Protein AF-A0A813HAM7-F1 (afdb_monomer_lite)

Secondary structure (DSSP, 8-state):
-HHHHHTPPTT--------S---SSPSP---SEEEEEEEGGGHHHHHHHHHHHHH-TT---EEEEEEEESSGGG-TTHHHHHHHHHHTTTSEEEEEEETTGGG-TT--SEESS--HHHHHHHSPPP-TTEEEEEES-HHHHHHHS--TTSS--TT-EE-------STTTHHHHHHHTSS-HHHHHHHHHHHHHHHHHHHHHHHHHHHHHHHHHHHTT--HHHHS--

Organism: Polarella glacialis (NCBI:txid89957)

pLDDT: mean 71.97, std 23.77, range [25.3, 97.69]

InterPro domains:
  IPR001433 Oxidoreductase FAD/NAD(P)-binding [PF00175] (36-145)
  IPR001709 Flavoprotein pyridine nucleotide cytochrome reductase [PR00371] (35-54)
  IPR001709 Flavoprotein pyridine nucleotide cytochrome reductase [PR00371] (61-70)
  IPR001709 Flavoprotein pyridine nucleotide cytochrome reductase [PR00371] (73-84)
  IPR001834 NADH:cytochrome b5 reductase-like [PTHR19370] (1-226)
  IPR039261 Ferredoxin-NADP reductase (FNR), nucleotide-binding domain [G3DSA:3.40.50.80] (22-155)
  IPR039261 Ferredoxin-NADP reductase (FNR), nucleotide-binding domain [SSF52343] (26-145)

Radius of gyration: 22.85 Å; chains: 1; bounding box: 48×66×43 Å

Structure (mmCIF, N/CA/C/O backbone):
data_AF-A0A813HAM7-F1
#
_entry.id   AF-A0A813HAM7-F1
#
loop_
_atom_site.group_PDB
_atom_site.id
_atom_site.type_symbol
_atom_site.label_atom_id
_atom_site.label_alt_id
_atom_site.label_comp_id
_atom_site.label_asym_id
_atom_site.label_entity_id
_atom_site.label_seq_id
_atom_site.pdbx_PDB_ins_code
_atom_site.Cartn_x
_atom_site.Cartn_y
_atom_site.Cartn_z
_atom_site.occupancy
_atom_site.B_iso_or_equiv
_atom_site.auth_seq_id
_atom_site.auth_comp_id
_atom_site.auth_asym_id
_atom_site.auth_atom_id
_atom_site.pdbx_PDB_model_num
ATOM 1 N N . MET A 1 1 ? 18.572 -12.548 -8.968 1.00 74.25 1 MET A N 1
ATOM 2 C CA . MET A 1 1 ? 17.188 -13.027 -8.757 1.00 74.25 1 MET A CA 1
ATOM 3 C C . MET A 1 1 ? 16.206 -12.369 -9.723 1.00 74.25 1 MET A C 1
ATOM 5 O O . MET A 1 1 ? 15.638 -13.086 -10.527 1.00 74.25 1 MET A O 1
ATOM 9 N N . SER A 1 2 ? 16.037 -11.039 -9.723 1.00 72.81 2 SER A N 1
ATOM 10 C CA . SER A 1 2 ? 15.098 -10.349 -10.634 1.00 72.81 2 SER A CA 1
ATOM 11 C C . SER A 1 2 ? 15.348 -10.636 -12.122 1.00 72.81 2 SER A C 1
ATOM 13 O O . SER A 1 2 ? 14.417 -10.999 -12.831 1.00 72.81 2 SER A O 1
ATOM 15 N N . GLU A 1 3 ? 16.602 -10.557 -12.576 1.00 84.44 3 GLU A N 1
ATOM 16 C CA . GLU A 1 3 ? 16.959 -10.866 -13.974 1.00 84.44 3 GLU A CA 1
ATOM 17 C C . GLU A 1 3 ? 16.750 -12.342 -14.327 1.00 84.44 3 GLU A C 1
ATOM 19 O O . GLU A 1 3 ? 16.401 -12.662 -15.456 1.00 84.44 3 GLU A O 1
ATOM 24 N N . HIS A 1 4 ? 16.912 -13.237 -13.348 1.00 84.88 4 HIS A N 1
ATOM 25 C CA . HIS A 1 4 ? 16.647 -14.660 -13.541 1.00 84.88 4 HIS A CA 1
ATOM 26 C C . HIS A 1 4 ? 15.152 -14.900 -13.773 1.00 84.88 4 HIS A C 1
ATOM 28 O O . HIS A 1 4 ? 14.798 -15.487 -14.786 1.00 84.88 4 HIS A O 1
ATOM 34 N N . LEU A 1 5 ? 14.281 -14.358 -12.909 1.00 84.38 5 LEU A N 1
ATOM 35 C CA . LEU A 1 5 ? 12.824 -14.479 -13.058 1.00 84.38 5 LEU A CA 1
ATOM 36 C C . LEU A 1 5 ? 12.314 -13.860 -14.367 1.00 84.38 5 LEU A C 1
ATOM 38 O O . LEU A 1 5 ? 11.421 -14.407 -15.001 1.00 84.38 5 LEU A O 1
ATOM 42 N N . LYS A 1 6 ? 12.902 -12.737 -14.795 1.00 83.38 6 LYS A N 1
ATOM 43 C CA . LYS A 1 6 ? 12.552 -12.072 -16.058 1.00 83.38 6 LYS A CA 1
ATOM 44 C C . LYS A 1 6 ? 12.915 -12.901 -17.297 1.00 83.38 6 LYS A C 1
ATOM 46 O O . LYS A 1 6 ? 12.290 -12.727 -18.338 1.00 83.38 6 LYS A O 1
ATOM 51 N N . GLY A 1 7 ? 13.933 -13.754 -17.202 1.00 89.50 7 GLY A N 1
ATOM 52 C CA . GLY A 1 7 ? 14.409 -14.584 -18.310 1.00 89.50 7 GLY A CA 1
ATOM 53 C C . GLY A 1 7 ? 13.654 -15.902 -18.489 1.00 89.50 7 GLY A C 1
ATOM 54 O O . GLY A 1 7 ? 13.958 -16.636 -19.426 1.00 89.50 7 GLY A O 1
ATOM 55 N N . LEU A 1 8 ? 12.705 -16.223 -17.607 1.00 91.69 8 LEU A N 1
ATOM 56 C CA . LEU A 1 8 ? 11.950 -17.470 -17.671 1.00 91.69 8 LEU A CA 1
ATOM 57 C C . LEU A 1 8 ? 10.846 -17.405 -18.727 1.00 91.69 8 LEU A C 1
ATOM 59 O O . LEU A 1 8 ? 10.131 -16.411 -18.855 1.00 91.69 8 LEU A O 1
ATOM 63 N N . SER A 1 9 ? 10.687 -18.497 -19.466 1.00 92.38 9 SER A N 1
ATOM 64 C CA . SER A 1 9 ? 9.560 -18.694 -20.374 1.00 92.38 9 SER A CA 1
ATOM 65 C C . SER A 1 9 ? 8.299 -19.115 -19.617 1.00 92.38 9 SER A C 1
ATOM 67 O O . SER A 1 9 ? 8.363 -19.726 -18.551 1.00 92.38 9 SER A O 1
ATOM 69 N N . ILE A 1 10 ? 7.129 -18.826 -20.189 1.00 91.56 10 ILE A N 1
ATOM 70 C CA . ILE A 1 10 ? 5.853 -19.338 -19.672 1.00 91.56 10 ILE A CA 1
ATOM 71 C C . ILE A 1 10 ? 5.906 -20.873 -19.666 1.00 91.56 10 ILE A C 1
ATOM 73 O O . ILE A 1 10 ? 6.248 -21.479 -20.680 1.00 91.56 10 ILE A O 1
ATOM 77 N N . GLY A 1 11 ? 5.570 -21.482 -18.527 1.00 90.56 11 GLY A N 1
ATOM 78 C CA . GLY A 1 11 ? 5.655 -22.931 -18.313 1.00 90.56 11 GLY A CA 1
ATOM 79 C C . GLY A 1 11 ? 6.975 -23.409 -17.702 1.00 90.56 11 GLY A C 1
ATOM 80 O O . GLY A 1 11 ? 7.116 -24.600 -17.461 1.00 90.56 11 GLY A O 1
ATOM 81 N N . SER A 1 12 ? 7.932 -22.511 -17.442 1.00 88.75 12 SER A N 1
ATOM 82 C CA . SER A 1 12 ? 9.127 -22.835 -16.662 1.00 88.75 12 SER A CA 1
ATOM 83 C C . SER A 1 12 ? 8.803 -22.980 -15.177 1.00 88.75 12 SER A C 1
ATOM 85 O O . SER A 1 12 ? 8.056 -22.177 -14.614 1.00 88.75 12 SER A O 1
ATOM 87 N N . ASP A 1 13 ? 9.431 -23.963 -14.542 1.00 89.12 13 ASP A N 1
ATOM 88 C CA . ASP A 1 13 ? 9.313 -24.183 -13.106 1.00 89.12 13 ASP A CA 1
ATOM 89 C C . ASP A 1 13 ? 10.171 -23.187 -12.314 1.00 89.12 13 ASP A C 1
ATOM 91 O O . ASP A 1 13 ? 11.278 -22.817 -12.721 1.00 89.12 13 ASP A O 1
ATOM 95 N N . VAL A 1 14 ? 9.651 -22.748 -11.166 1.00 80.88 14 VAL A N 1
ATOM 96 C CA . VAL A 1 14 ? 10.350 -21.883 -10.209 1.00 80.88 14 VAL A CA 1
ATOM 97 C C . VAL A 1 14 ? 10.089 -22.402 -8.811 1.00 80.88 14 VAL A C 1
ATOM 99 O O . VAL A 1 14 ? 8.943 -22.458 -8.368 1.00 80.88 14 VAL A O 1
ATOM 102 N N . ASP A 1 15 ? 11.157 -22.732 -8.097 1.00 78.12 15 ASP A N 1
ATOM 103 C CA . ASP A 1 15 ? 11.044 -23.216 -6.730 1.00 78.12 15 ASP A CA 1
ATOM 104 C C . ASP A 1 15 ? 10.875 -22.064 -5.735 1.00 78.12 15 ASP A C 1
ATOM 106 O O . ASP A 1 15 ? 11.580 -21.051 -5.785 1.00 78.12 15 ASP A O 1
ATOM 110 N N . PHE A 1 16 ? 9.975 -22.258 -4.771 1.00 67.94 16 PHE A N 1
ATOM 111 C CA . PHE A 1 16 ? 9.745 -21.358 -3.643 1.00 67.94 16 PHE A CA 1
ATOM 112 C C . PHE A 1 16 ? 9.828 -22.149 -2.335 1.00 67.94 16 PHE A C 1
ATOM 114 O O . PHE A 1 16 ? 9.312 -23.258 -2.232 1.00 67.94 16 PHE A O 1
ATOM 121 N N . LYS A 1 17 ? 10.444 -21.582 -1.298 1.00 66.75 17 LYS A N 1
ATOM 122 C CA . LYS A 1 17 ? 10.330 -22.081 0.079 1.00 66.75 17 LYS A CA 1
ATOM 123 C C . LYS A 1 17 ? 9.508 -21.070 0.880 1.00 66.75 17 LYS A C 1
ATOM 125 O O . LYS A 1 17 ? 9.441 -19.895 0.533 1.00 66.75 17 LYS A O 1
ATOM 130 N N . HIS A 1 18 ? 8.905 -21.514 1.975 1.00 53.50 18 HIS A N 1
ATOM 131 C CA . HIS A 1 18 ? 8.317 -20.630 2.978 1.00 53.50 18 HIS A CA 1
ATOM 132 C C . HIS A 1 18 ? 9.295 -20.427 4.154 1.00 53.50 18 HIS A C 1
ATOM 134 O O . HIS A 1 18 ? 9.949 -21.377 4.593 1.00 53.50 18 HIS A O 1
ATOM 140 N N . ILE A 1 19 ? 9.445 -19.187 4.634 1.00 71.12 19 ILE A N 1
ATOM 141 C CA . ILE A 1 19 ? 10.174 -18.858 5.865 1.00 71.12 19 ILE A CA 1
ATOM 142 C C . ILE A 1 19 ? 9.123 -18.564 6.909 1.00 71.12 19 ILE A C 1
ATOM 144 O O . ILE A 1 19 ? 8.056 -18.052 6.574 1.00 71.12 19 ILE A O 1
ATOM 148 N N . ALA A 1 20 ? 9.474 -18.808 8.171 1.00 68.88 20 ALA A N 1
ATOM 149 C CA . ALA A 1 20 ? 8.739 -18.215 9.271 1.00 68.88 20 ALA A CA 1
ATOM 150 C C . ALA A 1 20 ? 8.530 -16.712 8.986 1.00 68.88 20 ALA A C 1
ATOM 152 O O . ALA A 1 20 ? 9.471 -16.053 8.519 1.00 68.88 20 ALA A O 1
ATOM 153 N N . PRO A 1 21 ? 7.320 -16.177 9.204 1.00 57.31 21 PRO A N 1
ATOM 154 C CA . PRO A 1 21 ? 7.012 -14.814 8.814 1.00 57.31 21 PRO A CA 1
ATOM 155 C C . PRO A 1 21 ? 7.990 -13.814 9.431 1.00 57.31 21 PRO A C 1
ATOM 157 O O . PRO A 1 21 ? 8.098 -13.702 10.646 1.00 57.31 21 PRO A O 1
ATOM 160 N N . ASN A 1 22 ? 8.675 -13.044 8.586 1.00 63.47 22 ASN A N 1
ATOM 161 C CA . ASN A 1 22 ? 9.521 -11.930 9.022 1.00 63.47 22 ASN A CA 1
ATOM 162 C C . ASN A 1 22 ? 8.737 -10.604 9.023 1.00 63.47 22 ASN A C 1
ATOM 164 O O . ASN A 1 22 ? 9.253 -9.547 8.664 1.00 63.47 22 ASN A O 1
ATOM 168 N N . VAL A 1 23 ? 7.443 -10.675 9.340 1.00 64.94 23 VAL A N 1
ATOM 169 C CA . VAL A 1 23 ? 6.551 -9.515 9.377 1.00 64.94 23 VAL A CA 1
ATOM 170 C C . VAL A 1 23 ? 6.308 -9.175 10.837 1.00 64.94 23 VAL A C 1
ATOM 172 O O . VAL A 1 23 ? 5.774 -9.995 11.576 1.00 64.94 23 VAL A O 1
ATOM 175 N N . LYS A 1 24 ? 6.702 -7.965 11.247 1.00 68.81 24 LYS A N 1
ATOM 176 C CA . LYS A 1 24 ? 6.611 -7.518 12.647 1.00 68.81 24 LYS A CA 1
ATOM 177 C C . LYS A 1 24 ? 5.183 -7.542 13.195 1.00 68.81 24 LYS A C 1
ATOM 179 O O . LYS A 1 24 ? 4.989 -7.832 14.366 1.00 68.81 24 LYS A O 1
ATOM 184 N N . ILE A 1 25 ? 4.203 -7.230 12.347 1.00 77.12 25 ILE A N 1
ATOM 185 C CA . ILE A 1 25 ? 2.784 -7.203 12.703 1.00 77.12 25 ILE A CA 1
ATOM 186 C C . ILE A 1 25 ? 2.020 -7.987 11.646 1.00 77.12 25 ILE A C 1
ATOM 188 O O . ILE A 1 25 ? 2.070 -7.652 10.461 1.00 77.12 25 ILE A O 1
ATOM 192 N N . GLN A 1 26 ? 1.320 -9.027 12.078 1.00 83.50 26 GLN A N 1
ATOM 193 C CA . GLN A 1 26 ? 0.444 -9.812 11.220 1.00 83.50 26 GLN A CA 1
ATOM 194 C C . GLN A 1 26 ? -1.012 -9.407 11.424 1.00 83.50 26 GLN A C 1
ATOM 196 O O . GLN A 1 26 ? -1.370 -8.825 12.444 1.00 83.50 26 GLN A O 1
ATOM 201 N N . TYR A 1 27 ? -1.846 -9.720 10.436 1.00 86.12 27 TYR A N 1
ATOM 202 C CA . TYR A 1 27 ? -3.290 -9.668 10.610 1.00 86.12 27 TYR A CA 1
ATOM 203 C C . TYR A 1 27 ? -3.717 -10.648 11.727 1.00 86.12 27 TYR A C 1
ATOM 205 O O . TYR A 1 27 ? -3.180 -11.758 11.759 1.00 86.12 27 TYR A O 1
ATOM 213 N N . PRO A 1 28 ? -4.675 -10.298 12.607 1.00 90.44 28 PRO A N 1
ATOM 214 C CA . PRO A 1 28 ? -5.432 -9.044 12.651 1.00 90.44 28 PRO A CA 1
ATOM 215 C C . PRO A 1 28 ? -4.617 -7.866 13.203 1.00 90.44 28 PRO A C 1
ATOM 217 O O . PRO A 1 28 ? -3.923 -7.986 14.207 1.00 90.44 28 PRO A O 1
ATOM 220 N N . PHE A 1 29 ? -4.740 -6.692 12.571 1.00 89.94 29 PHE A N 1
ATOM 221 C CA . PHE A 1 29 ? -3.950 -5.511 12.949 1.00 89.94 29 PHE A CA 1
ATOM 222 C C . PHE A 1 29 ? -4.432 -4.832 14.238 1.00 89.94 29 PHE A C 1
ATOM 224 O O . PHE A 1 29 ? -3.644 -4.156 14.893 1.00 89.94 29 PHE A O 1
ATOM 231 N N . GLY A 1 30 ? -5.716 -4.977 14.593 1.00 90.75 30 GLY A N 1
ATOM 232 C CA . GLY A 1 30 ? -6.286 -4.398 15.816 1.00 90.75 30 GLY A CA 1
ATOM 233 C C . GLY A 1 30 ? -6.285 -2.864 15.845 1.00 90.75 30 GLY A C 1
ATOM 234 O O . GLY A 1 30 ? -6.100 -2.271 16.905 1.00 90.75 30 GLY A O 1
ATOM 235 N N . LYS A 1 31 ? -6.431 -2.210 14.684 1.00 92.25 31 LYS A N 1
ATOM 236 C CA . LYS A 1 31 ? -6.356 -0.746 14.529 1.00 92.25 31 LYS A CA 1
ATOM 237 C C . LYS A 1 31 ? -7.555 -0.227 13.755 1.00 92.25 31 LYS A C 1
ATOM 239 O O . LYS A 1 31 ? -7.985 -0.854 12.790 1.00 92.25 31 LYS A O 1
ATOM 244 N N . LYS A 1 32 ? -8.094 0.928 14.154 1.00 94.69 32 LYS A N 1
ATOM 245 C CA . LYS A 1 32 ? -9.261 1.521 13.477 1.00 94.69 32 LYS A CA 1
ATOM 246 C C . LYS A 1 32 ? -8.887 2.140 12.142 1.00 94.69 32 LYS A C 1
ATOM 248 O O . LYS A 1 32 ? -9.702 2.121 11.222 1.00 94.69 32 LYS A O 1
ATOM 253 N N . THR A 1 33 ? -7.683 2.696 12.037 1.00 96.06 33 THR A N 1
ATOM 254 C CA . THR A 1 33 ? -7.214 3.349 10.818 1.00 96.06 33 THR A CA 1
ATOM 255 C C . THR A 1 33 ? -5.819 2.868 10.436 1.00 96.06 33 THR A C 1
ATOM 257 O O . THR A 1 33 ? -4.958 2.633 11.284 1.00 96.06 33 THR A O 1
ATOM 260 N N . ILE A 1 34 ? -5.585 2.713 9.134 1.00 95.69 34 ILE A N 1
ATOM 261 C CA . ILE A 1 34 ? -4.285 2.348 8.576 1.00 95.69 34 ILE A CA 1
ATOM 262 C C . ILE A 1 34 ? -3.920 3.328 7.464 1.00 95.69 34 ILE A C 1
ATOM 264 O O . ILE A 1 34 ? -4.697 3.547 6.539 1.00 95.69 34 ILE A O 1
ATOM 268 N N . THR A 1 35 ? -2.715 3.893 7.519 1.00 95.38 35 THR A N 1
ATOM 269 C CA . THR A 1 35 ? -2.115 4.630 6.401 1.00 95.38 35 THR A CA 1
ATOM 270 C C . THR A 1 35 ? -1.028 3.780 5.756 1.00 95.38 35 THR A C 1
ATOM 272 O O . THR A 1 35 ? -0.030 3.453 6.392 1.00 95.38 35 THR A O 1
ATOM 275 N N . MET A 1 36 ? -1.199 3.431 4.484 1.00 95.81 36 MET A N 1
ATOM 276 C CA . MET A 1 36 ? -0.222 2.678 3.700 1.00 95.81 36 MET A CA 1
ATOM 277 C C . MET A 1 36 ? 0.571 3.634 2.808 1.00 95.81 36 MET A C 1
ATOM 279 O O . MET A 1 36 ? 0.007 4.227 1.892 1.00 95.81 36 MET A O 1
ATOM 283 N N . LEU A 1 37 ? 1.876 3.775 3.046 1.00 94.19 37 LEU A N 1
ATOM 284 C CA . LEU A 1 37 ? 2.793 4.505 2.167 1.00 94.19 37 LEU A CA 1
ATOM 285 C C . LEU A 1 37 ? 3.471 3.517 1.228 1.00 94.19 37 LEU A C 1
ATOM 287 O O . LEU A 1 37 ? 4.212 2.632 1.664 1.00 94.19 37 LEU A O 1
ATOM 291 N N . VAL A 1 38 ? 3.198 3.663 -0.064 1.00 95.06 38 VAL A N 1
ATOM 292 C CA . VAL A 1 38 ? 3.552 2.655 -1.060 1.00 95.06 38 VAL A CA 1
ATOM 293 C C . VAL A 1 38 ? 4.366 3.284 -2.178 1.00 95.06 38 VAL A C 1
ATOM 295 O O . VAL A 1 38 ? 3.999 4.328 -2.709 1.00 95.06 38 VAL A O 1
ATOM 298 N N . GLY A 1 39 ? 5.461 2.636 -2.572 1.00 93.25 39 GLY A N 1
ATOM 299 C CA . GLY A 1 39 ? 6.261 3.035 -3.729 1.00 93.25 39 GLY A CA 1
ATOM 300 C C . GLY A 1 39 ? 6.499 1.876 -4.692 1.00 93.25 39 GLY A C 1
ATOM 301 O O . GLY A 1 39 ? 7.099 0.870 -4.314 1.00 93.25 39 GLY A O 1
ATOM 302 N N . GLY A 1 40 ? 6.080 2.025 -5.953 1.00 88.31 40 GLY A N 1
ATOM 303 C CA . GLY A 1 40 ? 6.328 1.036 -7.011 1.00 88.31 40 GLY A CA 1
ATOM 304 C C . GLY A 1 40 ? 5.861 -0.383 -6.651 1.00 88.31 40 GLY A C 1
ATOM 305 O O . GLY A 1 40 ? 4.682 -0.606 -6.382 1.00 88.31 40 GLY A O 1
ATOM 306 N N . THR A 1 41 ? 6.783 -1.351 -6.636 1.00 86.25 41 THR A N 1
ATOM 307 C CA . THR A 1 41 ? 6.504 -2.769 -6.324 1.00 86.25 41 THR A CA 1
ATOM 308 C C . THR A 1 41 ? 6.216 -3.043 -4.842 1.00 86.25 41 THR A C 1
ATOM 310 O O . THR A 1 41 ? 5.774 -4.143 -4.499 1.00 86.25 41 THR A O 1
ATOM 313 N N . GLY A 1 42 ? 6.377 -2.042 -3.966 1.00 84.50 42 GLY A N 1
ATOM 314 C CA . GLY A 1 42 ? 5.995 -2.111 -2.550 1.00 84.50 42 GLY A CA 1
ATOM 315 C C . GLY A 1 42 ? 4.493 -2.314 -2.304 1.00 84.50 42 GLY A C 1
ATOM 316 O O . GLY A 1 42 ? 4.071 -2.481 -1.165 1.00 84.50 42 GLY A O 1
ATOM 317 N N . ILE A 1 43 ? 3.681 -2.342 -3.364 1.00 89.50 43 ILE A N 1
ATOM 318 C CA . ILE A 1 43 ? 2.250 -2.665 -3.329 1.00 89.50 43 ILE A CA 1
ATOM 319 C C . ILE A 1 43 ? 1.968 -4.118 -2.911 1.00 89.50 43 ILE A C 1
ATOM 321 O O . ILE A 1 43 ? 0.916 -4.413 -2.355 1.00 89.50 43 ILE A O 1
ATOM 325 N N . THR A 1 44 ? 2.922 -5.025 -3.121 1.00 85.69 44 THR A N 1
ATOM 326 C CA . THR A 1 44 ? 2.761 -6.474 -2.900 1.00 85.69 44 THR A CA 1
ATOM 327 C C . THR A 1 44 ? 2.337 -6.857 -1.468 1.00 85.69 44 THR A C 1
ATOM 329 O O . THR A 1 44 ? 1.357 -7.590 -1.321 1.00 85.69 44 THR A O 1
ATOM 332 N N . PRO A 1 45 ? 3.000 -6.391 -0.386 1.00 85.75 45 PRO A N 1
ATOM 333 C CA . PRO A 1 45 ? 2.507 -6.634 0.976 1.00 85.75 45 PRO A CA 1
ATOM 334 C C . PRO A 1 45 ? 1.176 -5.935 1.270 1.00 85.75 45 PRO A C 1
ATOM 336 O O . PRO A 1 45 ? 0.390 -6.421 2.077 1.00 85.75 45 PRO A O 1
ATOM 339 N N . MET A 1 46 ? 0.904 -4.810 0.609 1.00 90.62 46 MET A N 1
ATOM 340 C CA . MET A 1 46 ? -0.295 -4.013 0.865 1.00 90.62 46 MET A CA 1
ATOM 341 C C . MET A 1 46 ? -1.542 -4.656 0.272 1.00 90.62 46 MET A C 1
ATOM 343 O O . MET A 1 46 ? -2.587 -4.635 0.907 1.00 90.62 46 MET A O 1
ATOM 347 N N . ILE A 1 47 ? -1.430 -5.291 -0.899 1.00 89.69 47 ILE A N 1
ATOM 348 C CA . ILE A 1 47 ? -2.516 -6.086 -1.486 1.00 89.69 47 ILE A CA 1
ATOM 349 C C . ILE A 1 47 ? -2.897 -7.238 -0.554 1.00 89.69 47 ILE A C 1
ATOM 351 O O . ILE A 1 47 ? -4.080 -7.463 -0.328 1.00 89.69 47 ILE A O 1
ATOM 355 N N . GLN A 1 48 ? -1.913 -7.924 0.037 1.00 90.00 48 GLN A N 1
ATOM 356 C CA . GLN A 1 48 ? -2.171 -9.001 1.002 1.00 90.00 48 GLN A CA 1
ATOM 357 C C . GLN A 1 48 ? -2.883 -8.479 2.259 1.00 90.00 48 GLN A C 1
ATOM 359 O O . GLN A 1 48 ? -3.872 -9.066 2.693 1.00 90.00 48 GLN A O 1
ATOM 364 N N . ALA A 1 49 ? -2.428 -7.349 2.809 1.00 91.50 49 ALA A N 1
ATOM 365 C CA . ALA A 1 49 ? -3.075 -6.715 3.957 1.00 91.50 49 ALA A CA 1
ATOM 366 C C . ALA A 1 49 ? -4.508 -6.256 3.634 1.00 91.50 49 ALA A C 1
ATOM 368 O O . ALA A 1 49 ? -5.428 -6.534 4.398 1.00 91.50 49 ALA A O 1
ATOM 369 N N . LEU A 1 50 ? -4.713 -5.595 2.490 1.00 94.00 50 LEU A N 1
ATOM 370 C CA . LEU A 1 50 ? -6.030 -5.149 2.032 1.00 94.00 50 LEU A CA 1
ATOM 371 C C . LEU A 1 50 ? -6.983 -6.313 1.788 1.00 94.00 50 LEU A C 1
ATOM 373 O O . LEU A 1 50 ? -8.147 -6.211 2.154 1.00 94.00 50 LEU A O 1
ATOM 377 N N . HIS A 1 51 ? -6.502 -7.413 1.211 1.00 92.62 51 HIS A N 1
ATOM 378 C CA . HIS A 1 51 ? -7.313 -8.607 1.005 1.00 92.62 51 HIS A CA 1
ATOM 379 C C . HIS A 1 51 ? -7.862 -9.140 2.337 1.00 92.62 51 HIS A C 1
ATOM 381 O O . HIS A 1 51 ? -9.053 -9.418 2.440 1.00 92.62 51 HIS A O 1
ATOM 387 N N . ALA A 1 52 ? -7.021 -9.213 3.376 1.00 93.06 52 ALA A N 1
ATOM 388 C CA . ALA A 1 52 ? -7.446 -9.645 4.707 1.00 93.06 52 ALA A CA 1
ATOM 389 C C . ALA A 1 52 ? -8.427 -8.656 5.371 1.00 93.06 52 ALA A C 1
ATOM 391 O O . ALA A 1 52 ? -9.470 -9.074 5.873 1.00 93.06 52 ALA A O 1
ATOM 392 N N . ILE A 1 53 ? -8.129 -7.350 5.332 1.00 94.38 53 ILE A N 1
ATOM 393 C CA . ILE A 1 53 ? -8.966 -6.297 5.943 1.00 94.38 53 ILE A CA 1
ATOM 394 C C . ILE A 1 53 ? -10.331 -6.196 5.250 1.00 94.38 53 ILE A C 1
ATOM 396 O O . ILE A 1 53 ? -11.376 -6.147 5.892 1.00 94.38 53 ILE A O 1
ATOM 400 N N . LEU A 1 54 ? -10.344 -6.133 3.918 1.00 93.38 54 LEU A N 1
ATOM 401 C CA . LEU A 1 54 ? -11.575 -5.910 3.163 1.00 93.38 54 LEU A CA 1
ATOM 402 C C . LEU A 1 54 ? -12.417 -7.178 3.035 1.00 93.38 54 LEU A C 1
ATOM 404 O O . LEU A 1 54 ? -13.641 -7.059 2.986 1.00 93.38 54 LEU A O 1
ATOM 408 N N . GLY A 1 55 ? -11.775 -8.351 2.995 1.00 92.12 55 GLY A N 1
ATOM 409 C CA . GLY A 1 55 ? -12.430 -9.654 2.884 1.00 92.12 55 GLY A CA 1
ATOM 410 C C . GLY A 1 55 ? -13.054 -10.161 4.186 1.00 92.12 55 GLY A C 1
ATOM 411 O O . GLY A 1 55 ? -13.913 -11.037 4.141 1.00 92.12 55 GLY A O 1
ATOM 412 N N . THR A 1 56 ? -12.675 -9.603 5.339 1.00 94.12 56 THR A N 1
ATOM 413 C CA . THR A 1 56 ? -13.236 -9.999 6.637 1.00 94.12 56 THR A CA 1
ATOM 414 C C . THR A 1 56 ? -14.424 -9.111 7.003 1.00 94.12 56 THR A C 1
ATOM 416 O O . THR A 1 56 ? -14.264 -7.922 7.263 1.00 94.12 56 THR A O 1
ATOM 419 N N . ALA A 1 57 ? -15.632 -9.681 7.058 1.00 90.31 57 ALA A N 1
ATOM 420 C CA . ALA A 1 57 ? -16.870 -8.917 7.266 1.00 90.31 57 ALA A CA 1
ATOM 421 C C . ALA A 1 57 ? -16.950 -8.194 8.625 1.00 90.31 57 ALA A C 1
ATOM 423 O O . ALA A 1 57 ? -17.560 -7.132 8.722 1.00 90.31 57 ALA A O 1
ATOM 424 N N . SER A 1 58 ? -16.334 -8.753 9.671 1.00 92.69 58 SER A N 1
ATOM 425 C CA . SER A 1 58 ? -16.277 -8.141 11.005 1.00 92.69 58 SER A CA 1
ATOM 426 C C . SER A 1 58 ? -15.227 -7.033 11.126 1.00 92.69 58 SER A C 1
ATOM 428 O O . SER A 1 58 ? -15.175 -6.358 12.152 1.00 92.69 58 SER A O 1
ATOM 430 N N . ASP A 1 59 ? -14.370 -6.856 10.119 1.00 94.62 59 ASP A N 1
ATOM 431 C CA . ASP A 1 59 ? -13.287 -5.883 10.148 1.00 94.62 59 ASP A CA 1
ATOM 432 C C . ASP A 1 59 ? -13.759 -4.525 9.604 1.00 94.62 59 ASP A C 1
ATOM 434 O O . ASP A 1 59 ? -14.134 -4.363 8.439 1.00 94.62 59 ASP A O 1
ATOM 438 N N . THR A 1 60 ? -13.751 -3.517 10.473 1.00 95.31 60 THR A N 1
ATOM 439 C CA . THR A 1 60 ? -14.197 -2.157 10.152 1.00 95.31 60 THR A CA 1
ATOM 440 C C . THR A 1 60 ? -13.036 -1.184 9.940 1.00 95.31 60 THR A C 1
ATOM 442 O O . THR A 1 60 ? -13.257 0.029 9.952 1.00 95.31 60 THR A O 1
ATOM 445 N N . THR A 1 61 ? -11.800 -1.671 9.795 1.00 96.62 61 THR A N 1
ATOM 446 C CA . THR A 1 61 ? -10.622 -0.818 9.636 1.00 96.62 61 THR A CA 1
ATOM 447 C C . THR A 1 61 ? -10.737 0.054 8.384 1.00 96.62 61 THR A C 1
ATOM 449 O O . THR A 1 61 ? -11.032 -0.418 7.284 1.00 96.62 61 THR A O 1
ATOM 452 N N . GLN A 1 62 ? -10.475 1.350 8.549 1.00 97.44 62 GLN A N 1
ATOM 453 C CA . GLN A 1 62 ? -10.390 2.311 7.452 1.00 97.44 62 GLN A CA 1
ATOM 454 C C . GLN A 1 62 ? -8.947 2.419 6.969 1.00 97.44 62 GLN A C 1
ATOM 456 O O . GLN A 1 62 ? -8.033 2.639 7.761 1.00 97.44 62 GLN A O 1
ATOM 461 N N . VAL A 1 63 ? -8.728 2.297 5.667 1.00 97.69 63 VAL A N 1
ATOM 462 C CA . VAL A 1 63 ? -7.403 2.299 5.058 1.00 97.69 63 VAL A CA 1
ATOM 463 C C . VAL A 1 63 ? -7.273 3.458 4.080 1.00 97.69 63 VAL A C 1
ATOM 465 O O . VAL A 1 63 ? -8.028 3.556 3.114 1.00 97.69 63 VAL A O 1
ATOM 468 N N . THR A 1 64 ? -6.254 4.293 4.279 1.00 97.62 64 THR A N 1
ATOM 469 C CA . THR A 1 64 ? -5.782 5.225 3.254 1.00 97.62 64 THR A CA 1
ATOM 470 C C . THR A 1 64 ? -4.470 4.724 2.676 1.00 97.62 64 THR A C 1
ATOM 472 O O . THR A 1 64 ? -3.469 4.624 3.380 1.00 97.62 64 THR A O 1
ATOM 475 N N . MET A 1 65 ? -4.441 4.468 1.375 1.00 97.62 65 MET A N 1
ATOM 476 C CA . MET A 1 65 ? -3.229 4.145 0.637 1.00 97.62 65 MET A CA 1
ATOM 477 C C . MET A 1 65 ? -2.734 5.368 -0.128 1.00 97.62 65 MET A C 1
ATOM 479 O O . MET A 1 65 ? -3.442 5.893 -0.979 1.00 97.62 65 MET A O 1
ATOM 483 N N . ILE A 1 66 ? -1.501 5.792 0.133 1.00 97.25 66 ILE A N 1
ATOM 484 C CA . ILE A 1 66 ? -0.800 6.818 -0.639 1.00 97.25 66 ILE A CA 1
ATOM 485 C C . ILE A 1 66 ? 0.230 6.096 -1.507 1.00 97.25 66 ILE A C 1
ATOM 487 O O . ILE A 1 66 ? 1.239 5.597 -1.004 1.00 97.25 66 ILE A O 1
ATOM 491 N N . TYR A 1 67 ? -0.054 5.998 -2.806 1.00 97.00 67 TYR A N 1
ATOM 492 C CA . TYR A 1 67 ? 0.691 5.164 -3.741 1.00 97.00 67 TYR A CA 1
ATOM 493 C C . TYR A 1 67 ? 1.480 5.999 -4.755 1.00 97.00 67 TYR A C 1
ATOM 495 O O . TYR A 1 67 ? 0.917 6.624 -5.653 1.00 97.00 67 TYR A O 1
ATOM 503 N N . GLY A 1 68 ? 2.803 6.011 -4.591 1.00 95.81 68 GLY A N 1
ATOM 504 C CA . GLY A 1 68 ? 3.749 6.711 -5.449 1.00 95.81 68 GLY A CA 1
ATOM 505 C C . GLY A 1 68 ? 4.237 5.875 -6.637 1.00 95.81 68 GLY A C 1
ATOM 506 O O . GLY A 1 68 ? 4.852 4.816 -6.457 1.00 95.81 68 GLY A O 1
ATOM 507 N N . ASN A 1 69 ? 4.068 6.407 -7.849 1.00 94.88 69 ASN A N 1
ATOM 508 C CA . ASN A 1 69 ? 4.561 5.827 -9.103 1.00 94.88 69 ASN A CA 1
ATOM 509 C C . ASN A 1 69 ? 5.247 6.901 -9.976 1.00 94.88 69 ASN A C 1
ATOM 511 O O . ASN A 1 69 ? 5.273 8.092 -9.650 1.00 94.88 69 ASN A O 1
ATOM 515 N N . LYS A 1 70 ? 5.885 6.492 -11.080 1.00 92.69 70 LYS A N 1
ATOM 516 C CA . LYS A 1 70 ? 6.482 7.449 -12.030 1.00 92.69 70 LYS A CA 1
ATOM 517 C C . LYS A 1 70 ? 5.397 8.047 -12.918 1.00 92.69 70 LYS A C 1
ATOM 519 O O . LYS A 1 70 ? 5.187 9.253 -12.877 1.00 92.69 70 LYS A O 1
ATOM 524 N N . THR A 1 71 ? 4.692 7.201 -13.656 1.00 92.81 71 THR A N 1
ATOM 525 C CA . THR A 1 71 ? 3.579 7.565 -14.540 1.00 92.81 71 THR A CA 1
ATOM 526 C C . THR A 1 71 ? 2.332 6.746 -14.206 1.00 92.81 71 THR A C 1
ATOM 528 O O . THR A 1 71 ? 2.401 5.780 -13.444 1.00 92.81 71 THR A O 1
ATOM 531 N N . GLN A 1 72 ? 1.192 7.090 -14.808 1.00 91.19 72 GLN A N 1
ATOM 532 C CA . GLN A 1 72 ? -0.059 6.351 -14.625 1.00 91.19 72 GLN A CA 1
ATOM 533 C C . GLN A 1 72 ? 0.039 4.892 -15.105 1.00 91.19 72 GLN A C 1
ATOM 535 O O . GLN A 1 72 ? -0.574 4.007 -14.515 1.00 91.19 72 GLN A O 1
ATOM 540 N N . LYS A 1 73 ? 0.860 4.622 -16.129 1.00 90.50 73 LYS A N 1
ATOM 541 C CA . LYS A 1 73 ? 1.108 3.266 -16.649 1.00 90.50 73 LYS A CA 1
ATOM 542 C C . LYS A 1 73 ? 1.924 2.396 -15.691 1.00 90.50 73 LYS A C 1
ATOM 544 O O . LYS A 1 73 ? 1.877 1.177 -15.790 1.00 90.50 73 LYS A O 1
ATOM 549 N N . ASP A 1 74 ? 2.658 3.015 -14.768 1.00 89.81 74 ASP A N 1
ATOM 550 C CA . ASP A 1 74 ? 3.470 2.308 -13.774 1.00 89.81 74 ASP A CA 1
ATOM 551 C C . ASP A 1 74 ? 2.665 1.912 -12.526 1.00 89.81 74 ASP A C 1
ATOM 553 O O . ASP A 1 74 ? 3.235 1.348 -11.589 1.00 89.81 74 ASP A O 1
ATOM 557 N N . ILE A 1 75 ? 1.371 2.250 -12.461 1.00 91.19 75 ILE A N 1
ATOM 558 C CA . ILE A 1 75 ? 0.495 1.871 -11.349 1.00 91.19 75 ILE A CA 1
ATOM 559 C C . ILE A 1 75 ? 0.157 0.386 -11.495 1.00 91.19 75 ILE A C 1
ATOM 561 O O . ILE A 1 75 ? -0.661 -0.013 -12.324 1.00 91.19 75 ILE A O 1
ATOM 565 N N . LEU A 1 76 ? 0.796 -0.441 -10.672 1.00 89.88 76 LEU A N 1
ATOM 566 C CA . LEU A 1 76 ? 0.552 -1.877 -10.655 1.00 89.88 76 LEU A CA 1
ATOM 567 C C . LEU A 1 76 ? -0.811 -2.178 -10.028 1.00 89.88 76 LEU A C 1
ATOM 569 O O . LEU A 1 76 ? -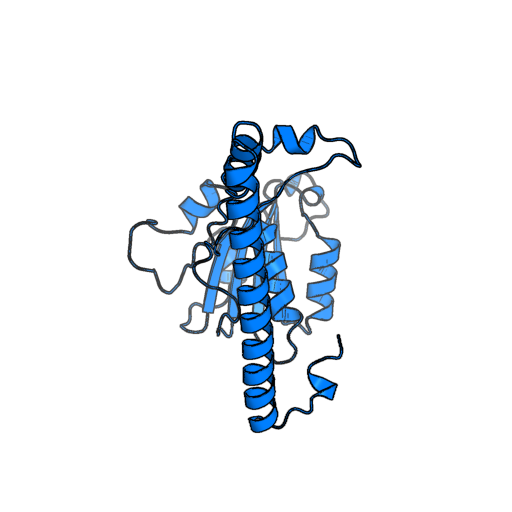1.195 -1.560 -9.037 1.00 89.88 76 LEU A O 1
ATOM 573 N N . CYS A 1 77 ? -1.515 -3.166 -10.587 1.00 89.31 77 CYS A N 1
ATOM 574 C CA . CYS A 1 77 ? -2.819 -3.636 -10.102 1.00 89.31 77 CYS A CA 1
ATOM 575 C C . CYS A 1 77 ? -3.896 -2.538 -10.013 1.00 89.31 77 CYS A C 1
ATOM 577 O O . CYS A 1 77 ? -4.795 -2.634 -9.182 1.00 89.31 77 CYS A O 1
ATOM 579 N N . LYS A 1 78 ? -3.821 -1.500 -10.858 1.00 91.62 78 LYS A N 1
ATOM 580 C CA . LYS A 1 78 ? -4.734 -0.349 -10.802 1.00 91.62 78 LYS A CA 1
ATOM 581 C C . LYS A 1 78 ? -6.213 -0.753 -10.824 1.00 91.62 78 LYS A C 1
ATOM 583 O O . LYS A 1 78 ? -6.969 -0.307 -9.975 1.00 91.62 78 LYS A O 1
ATOM 588 N N . GLU A 1 79 ? -6.611 -1.621 -11.750 1.00 92.25 79 GLU A N 1
ATOM 589 C CA . GLU A 1 79 ? -8.013 -2.047 -11.892 1.00 92.25 79 GLU A CA 1
ATOM 590 C C . GLU A 1 79 ? -8.529 -2.789 -10.650 1.00 92.25 79 GLU A C 1
ATOM 592 O O . GLU A 1 79 ? -9.637 -2.528 -10.188 1.00 92.25 79 GLU A O 1
ATOM 597 N N . LEU A 1 80 ? -7.702 -3.664 -10.063 1.00 91.06 80 LEU A N 1
ATOM 598 C CA . LEU A 1 80 ? -8.015 -4.364 -8.813 1.00 91.06 80 LEU A CA 1
ATOM 599 C C . LEU A 1 80 ? -8.209 -3.370 -7.660 1.00 91.06 80 LEU A C 1
ATOM 601 O O . LEU A 1 80 ? -9.166 -3.471 -6.897 1.00 91.06 80 LEU A O 1
ATOM 605 N N . LEU A 1 81 ? -7.295 -2.408 -7.550 1.00 93.44 81 LEU A N 1
ATOM 606 C CA . LEU A 1 81 ? -7.310 -1.376 -6.521 1.00 93.44 81 LEU A CA 1
ATOM 607 C C . LEU A 1 81 ? -8.536 -0.460 -6.643 1.00 93.44 81 LEU A C 1
ATOM 609 O O . LEU A 1 81 ? -9.194 -0.193 -5.638 1.00 93.44 81 LEU A O 1
ATOM 613 N N . ASP A 1 82 ? -8.875 -0.036 -7.860 1.00 94.19 82 ASP A N 1
ATOM 614 C CA . ASP A 1 82 ? -10.068 0.768 -8.138 1.00 94.19 82 ASP A CA 1
ATOM 615 C C . ASP A 1 82 ? -11.346 -0.007 -7.774 1.00 94.19 82 ASP A C 1
ATOM 617 O O . ASP A 1 82 ? -12.240 0.534 -7.120 1.00 94.19 82 ASP A O 1
ATOM 621 N N . ALA A 1 83 ? -11.415 -1.294 -8.136 1.00 95.75 83 ALA A N 1
ATOM 622 C CA . ALA A 1 83 ? -12.541 -2.159 -7.797 1.00 95.75 83 ALA A CA 1
ATOM 623 C C . ALA A 1 83 ? -12.684 -2.342 -6.278 1.00 95.75 83 ALA A C 1
ATOM 625 O O . ALA A 1 83 ? -13.792 -2.277 -5.744 1.00 95.75 83 ALA A O 1
ATOM 626 N N . TRP A 1 84 ? -11.580 -2.541 -5.557 1.00 95.81 84 TRP A N 1
ATOM 627 C CA . TRP A 1 84 ? -11.606 -2.628 -4.098 1.00 95.81 84 TRP A CA 1
ATOM 628 C C . TRP A 1 84 ? -12.027 -1.317 -3.450 1.00 95.81 84 TRP A C 1
ATOM 630 O O . TRP A 1 84 ? -12.864 -1.337 -2.551 1.00 95.81 84 TRP A O 1
ATOM 640 N N . ALA A 1 85 ? -11.512 -0.179 -3.916 1.00 96.19 85 ALA A N 1
ATOM 641 C CA . ALA A 1 85 ? -11.923 1.125 -3.410 1.00 96.19 85 ALA A CA 1
ATOM 642 C C . ALA A 1 85 ? -13.436 1.337 -3.597 1.00 96.19 85 ALA A C 1
ATOM 644 O O . ALA A 1 85 ? -14.123 1.669 -2.629 1.00 96.19 85 ALA A O 1
ATOM 645 N N . ALA A 1 86 ? -13.967 1.042 -4.790 1.00 96.38 86 ALA A N 1
ATOM 646 C CA . ALA A 1 86 ? -15.387 1.188 -5.111 1.00 96.38 86 ALA A CA 1
ATOM 647 C C . ALA A 1 86 ? -16.294 0.280 -4.259 1.00 96.38 86 ALA A C 1
ATOM 649 O O . ALA A 1 86 ? -17.343 0.715 -3.791 1.00 96.38 86 ALA A O 1
ATOM 650 N N . ASN A 1 87 ? -15.870 -0.964 -4.014 1.00 94.69 87 ASN A N 1
ATOM 651 C CA . ASN A 1 87 ? -16.654 -1.957 -3.274 1.00 94.69 87 ASN A CA 1
ATOM 652 C C . ASN A 1 87 ? -16.433 -1.919 -1.751 1.00 94.69 87 ASN A C 1
ATOM 654 O O . ASN A 1 87 ? -17.136 -2.598 -1.007 1.00 94.69 87 ASN A O 1
ATOM 658 N N . SER A 1 88 ? -15.476 -1.129 -1.258 1.00 93.62 88 SER A N 1
ATOM 659 C CA . SER A 1 88 ? -15.119 -1.096 0.168 1.00 93.62 88 SER A CA 1
ATOM 660 C C . SER A 1 88 ? -16.167 -0.441 1.077 1.00 93.62 88 SER A C 1
ATOM 662 O O . SER A 1 88 ? -16.011 -0.480 2.300 1.00 93.62 88 SER A O 1
ATOM 664 N N . GLY A 1 89 ? -17.194 0.203 0.507 1.00 93.06 89 GLY A N 1
ATOM 665 C CA . GLY A 1 89 ? -18.146 1.025 1.261 1.00 93.06 89 GLY A CA 1
ATOM 666 C C . GLY A 1 89 ? -17.503 2.287 1.850 1.00 93.06 89 GLY A C 1
ATOM 667 O O . GLY A 1 89 ? -17.916 2.751 2.906 1.00 93.06 89 GLY A O 1
ATOM 668 N N . GLY A 1 90 ? -16.450 2.807 1.207 1.00 93.81 90 GLY A N 1
ATOM 669 C CA . GLY A 1 90 ? -15.689 3.970 1.674 1.00 93.81 90 GLY A CA 1
ATOM 670 C C . GLY A 1 90 ? -14.575 3.649 2.674 1.00 93.81 90 GLY A C 1
ATOM 671 O O . GLY A 1 90 ? -13.852 4.558 3.074 1.00 93.81 90 GLY A O 1
ATOM 672 N N . ARG A 1 91 ? -14.388 2.375 3.052 1.00 95.50 91 ARG A N 1
ATOM 673 C CA . ARG A 1 91 ? -13.299 1.958 3.954 1.00 95.50 91 ARG A CA 1
ATOM 674 C C . ARG A 1 91 ? -11.918 2.074 3.317 1.00 95.50 91 ARG A C 1
ATOM 676 O O . ARG A 1 91 ? -10.953 2.241 4.049 1.00 95.50 91 ARG A O 1
ATOM 683 N N . LEU A 1 92 ? -11.802 1.978 1.992 1.00 97.44 92 LEU A N 1
ATOM 684 C CA . LEU A 1 92 ? -10.534 2.105 1.276 1.00 97.44 92 LEU A CA 1
ATOM 685 C C . LEU A 1 92 ? -10.499 3.395 0.454 1.00 97.44 92 LEU A C 1
ATOM 687 O O . LEU A 1 92 ? -11.248 3.558 -0.508 1.00 97.44 92 LEU A O 1
ATOM 691 N N . LYS A 1 93 ? -9.558 4.278 0.793 1.00 97.25 93 LYS A N 1
ATOM 692 C CA . LYS A 1 93 ? -9.206 5.473 0.023 1.00 97.25 93 LYS A CA 1
ATOM 693 C C . LYS A 1 93 ? -7.830 5.290 -0.605 1.00 97.25 93 LYS A C 1
ATOM 695 O O . LYS A 1 93 ? -6.871 4.987 0.098 1.00 97.25 93 LYS A O 1
ATOM 700 N N . ILE A 1 94 ? -7.709 5.530 -1.908 1.00 97.12 94 ILE A N 1
ATOM 701 C CA . ILE A 1 94 ? -6.430 5.454 -2.624 1.00 97.12 94 ILE A CA 1
ATOM 702 C C . ILE A 1 94 ? -6.085 6.831 -3.182 1.00 97.12 94 ILE A C 1
ATOM 704 O O . ILE A 1 94 ? -6.894 7.469 -3.851 1.00 97.12 94 ILE A O 1
ATOM 708 N N . VAL A 1 95 ? -4.873 7.287 -2.888 1.00 97.00 95 VAL A N 1
ATOM 709 C CA . VAL A 1 95 ? -4.306 8.553 -3.342 1.00 97.00 95 VAL A CA 1
ATOM 710 C C . VAL A 1 95 ? -3.051 8.237 -4.129 1.00 97.00 95 VAL A C 1
ATOM 712 O O . VAL A 1 95 ? -2.036 7.821 -3.575 1.00 97.00 95 VAL A O 1
ATOM 715 N N . HIS A 1 96 ? -3.122 8.414 -5.438 1.00 96.44 96 HIS A N 1
ATOM 716 C CA . HIS A 1 96 ? -1.977 8.206 -6.309 1.00 96.44 96 HIS A CA 1
ATOM 717 C C . HIS A 1 96 ? -1.126 9.473 -6.398 1.00 96.44 96 HIS A C 1
ATOM 719 O O . HIS A 1 96 ? -1.662 10.569 -6.552 1.00 96.44 96 HIS A O 1
ATOM 725 N N . VAL A 1 97 ? 0.196 9.303 -6.355 1.00 95.75 97 VAL A N 1
ATOM 726 C CA . VAL A 1 97 ? 1.186 10.378 -6.483 1.00 95.75 97 VAL A CA 1
ATOM 727 C C . VAL A 1 97 ? 2.120 10.048 -7.645 1.00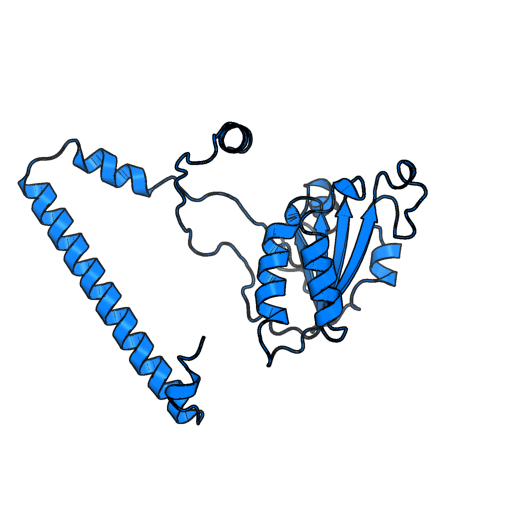 95.75 97 VAL A C 1
ATOM 729 O O . VAL A 1 97 ? 2.798 9.019 -7.623 1.00 95.75 97 VAL A O 1
ATOM 732 N N . LEU A 1 98 ? 2.169 10.900 -8.671 1.00 95.50 98 LEU A N 1
ATOM 733 C CA . LEU A 1 98 ? 2.993 10.661 -9.860 1.00 95.50 98 LEU A CA 1
ATOM 734 C C . LEU A 1 98 ? 4.190 11.612 -9.941 1.00 95.50 98 LEU A C 1
ATOM 736 O O . LEU A 1 98 ? 4.041 12.819 -10.139 1.00 95.50 98 LEU A O 1
ATOM 740 N N . SER A 1 99 ? 5.402 11.057 -9.890 1.00 92.69 99 SER A N 1
ATOM 741 C CA . SER A 1 99 ? 6.646 11.847 -9.980 1.00 92.69 99 SER A CA 1
ATOM 742 C C . SER A 1 99 ? 6.952 12.375 -11.382 1.00 92.69 99 SER A C 1
ATOM 744 O O . SER A 1 99 ? 7.721 13.323 -11.535 1.00 92.69 99 SER A O 1
ATOM 746 N N . ARG A 1 100 ? 6.330 11.798 -12.414 1.00 91.94 100 ARG A N 1
ATOM 747 C CA . ARG A 1 100 ? 6.387 12.258 -13.807 1.00 91.94 100 ARG A CA 1
ATOM 748 C C . ARG A 1 100 ? 4.990 12.555 -14.357 1.00 91.94 100 ARG A C 1
ATOM 750 O O . ARG A 1 100 ? 4.709 12.293 -15.518 1.00 91.94 100 ARG A O 1
ATOM 757 N N . ALA A 1 101 ? 4.125 13.139 -13.524 1.00 86.88 101 ALA A N 1
ATOM 758 C CA . ALA A 1 101 ? 2.778 13.561 -13.920 1.00 86.88 101 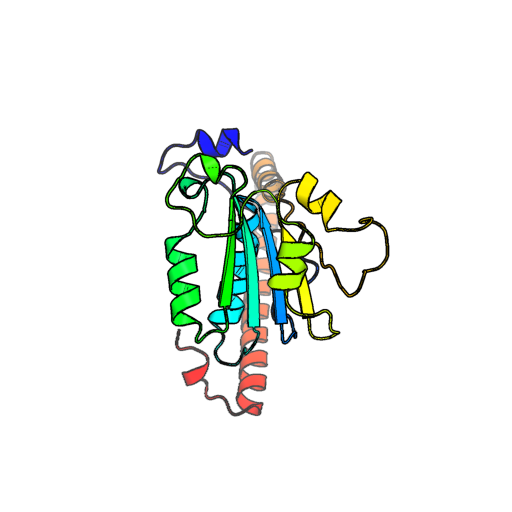ALA A CA 1
ATOM 759 C C . ALA A 1 101 ? 2.761 14.487 -15.147 1.00 86.88 101 ALA A C 1
ATOM 761 O O . ALA A 1 101 ? 1.841 14.426 -15.946 1.00 86.88 101 ALA A O 1
ATOM 762 N N . LYS A 1 102 ? 3.800 15.315 -15.325 1.00 82.25 102 LYS A N 1
ATOM 763 C CA . LYS A 1 102 ? 3.930 16.236 -16.468 1.00 82.25 102 LYS A CA 1
ATOM 764 C C . LYS A 1 102 ? 3.933 15.544 -17.838 1.00 82.25 102 LYS A C 1
ATOM 766 O O . LYS A 1 102 ? 3.688 16.204 -18.841 1.00 82.25 102 LYS A O 1
ATOM 771 N N . ASP A 1 103 ? 4.221 14.244 -17.872 1.00 81.81 103 ASP A N 1
ATOM 772 C CA . ASP A 1 103 ? 4.212 13.444 -19.095 1.00 81.81 103 ASP A CA 1
ATOM 773 C C . ASP A 1 103 ? 2.772 13.018 -19.480 1.00 81.81 103 ASP A C 1
ATOM 775 O O . ASP A 1 103 ? 2.569 12.413 -20.531 1.00 81.81 103 ASP A O 1
ATOM 779 N N . ASP A 1 104 ? 1.770 13.342 -18.648 1.00 84.19 104 ASP A N 1
ATOM 780 C CA . ASP A 1 104 ? 0.352 13.034 -18.842 1.00 84.19 104 ASP A CA 1
ATOM 781 C C . ASP A 1 104 ? -0.542 14.230 -18.460 1.00 84.19 104 ASP A C 1
ATOM 783 O O . ASP A 1 104 ? -0.842 14.483 -17.292 1.00 84.19 104 ASP A O 1
ATOM 787 N N . ALA A 1 105 ? -1.024 14.960 -19.467 1.00 83.88 105 ALA A N 1
ATOM 788 C CA . ALA A 1 105 ? -1.891 16.123 -19.270 1.00 83.88 105 ALA A CA 1
ATOM 789 C C . ALA A 1 105 ? -3.274 15.784 -18.675 1.00 83.88 105 ALA A C 1
ATOM 791 O O . ALA A 1 105 ? -3.993 16.688 -18.250 1.00 83.88 105 ALA A O 1
ATOM 792 N N . SER A 1 106 ? -3.671 14.506 -18.655 1.00 89.56 106 SER A N 1
ATOM 793 C CA . SER A 1 106 ? -4.946 14.068 -18.079 1.00 89.56 106 SER A CA 1
ATOM 794 C C . SER A 1 106 ? -4.881 13.853 -16.563 1.00 89.56 106 SER A C 1
ATOM 796 O O . SER A 1 106 ? -5.924 13.706 -15.918 1.00 89.56 106 SER A O 1
ATOM 798 N N . TRP A 1 107 ? -3.677 13.877 -15.980 1.00 91.62 107 TRP A N 1
ATOM 799 C CA . TRP A 1 107 ? -3.477 13.644 -14.559 1.00 91.62 107 TRP A CA 1
ATOM 800 C C . TRP A 1 107 ? -4.029 14.785 -13.699 1.00 91.62 107 TRP A C 1
ATOM 802 O O . TRP A 1 107 ? -3.607 15.934 -13.811 1.00 91.62 107 TRP A O 1
ATOM 812 N N . LYS A 1 108 ? -4.953 14.449 -12.795 1.00 88.69 108 LYS A N 1
ATOM 813 C CA . LYS A 1 108 ? -5.562 15.391 -11.834 1.00 88.69 108 LYS A CA 1
ATOM 814 C C . LYS A 1 108 ? -5.241 15.070 -10.372 1.00 88.69 108 LYS A C 1
ATOM 816 O O . LYS A 1 108 ? -5.771 15.725 -9.481 1.00 88.69 108 LYS A O 1
ATOM 821 N N . GLY A 1 109 ? -4.455 14.023 -10.131 1.00 90.00 109 GLY A N 1
ATOM 822 C CA . GLY A 1 109 ? -4.064 13.603 -8.788 1.00 90.00 109 GLY A CA 1
ATOM 823 C C . GLY A 1 109 ? -2.820 14.331 -8.289 1.00 90.00 109 GLY A C 1
ATOM 824 O O . GLY A 1 109 ? -2.330 15.276 -8.908 1.00 90.00 109 GLY A O 1
ATOM 825 N N . GLU A 1 110 ? -2.259 13.825 -7.196 1.00 95.25 110 GLU A N 1
ATOM 826 C CA . GLU A 1 110 ? -1.044 14.376 -6.602 1.00 95.25 110 GLU A CA 1
ATOM 827 C C . GLU A 1 110 ? 0.170 14.199 -7.523 1.00 95.25 110 GLU A C 1
ATOM 829 O O . GLU A 1 110 ? 0.288 13.217 -8.268 1.00 95.25 110 GLU A O 1
ATOM 834 N N . THR A 1 111 ? 1.101 15.152 -7.474 1.00 93.75 111 THR A N 1
ATOM 835 C CA . THR A 1 111 ? 2.279 15.179 -8.353 1.00 93.75 111 THR A CA 1
ATOM 836 C C . THR A 1 111 ? 3.576 15.285 -7.561 1.00 93.75 111 THR A C 1
ATOM 838 O O . THR A 1 111 ? 3.613 15.825 -6.460 1.00 93.75 111 THR A O 1
ATOM 841 N N . GLY A 1 112 ? 4.664 14.759 -8.125 1.00 92.31 112 GLY A N 1
ATOM 842 C CA . GLY A 1 112 ? 5.975 14.757 -7.483 1.00 92.31 112 GLY A CA 1
ATOM 843 C C . GLY A 1 112 ? 6.192 13.534 -6.593 1.00 92.31 112 GLY A C 1
ATOM 844 O O . GLY A 1 112 ? 5.968 12.396 -7.006 1.00 92.31 112 GLY A O 1
ATOM 845 N N . HIS A 1 113 ? 6.703 13.759 -5.388 1.00 92.19 113 HIS A N 1
ATOM 846 C CA . HIS A 1 113 ? 6.953 12.711 -4.399 1.00 92.19 113 HIS A CA 1
ATOM 847 C C . HIS A 1 113 ? 5.957 12.827 -3.250 1.00 92.19 113 HIS A C 1
ATOM 849 O O . HIS A 1 113 ? 5.307 13.853 -3.101 1.00 92.19 113 HIS A O 1
ATOM 855 N N . ILE A 1 114 ? 5.839 11.786 -2.424 1.00 90.50 114 ILE A N 1
ATOM 856 C CA . ILE A 1 114 ? 5.061 11.890 -1.186 1.00 90.50 114 ILE A CA 1
ATOM 857 C C . ILE A 1 114 ? 5.730 12.962 -0.317 1.00 90.50 114 ILE A C 1
ATOM 859 O O . ILE A 1 114 ? 6.907 12.833 0.020 1.00 90.50 114 ILE A O 1
ATOM 863 N N . THR A 1 115 ? 5.000 14.024 0.009 1.00 87.88 115 THR A N 1
ATOM 864 C CA . THR A 1 115 ? 5.484 15.128 0.843 1.00 87.88 115 THR A CA 1
ATOM 865 C C . THR A 1 115 ? 4.683 15.230 2.135 1.00 87.88 115 THR A C 1
ATOM 867 O O . THR A 1 115 ? 3.662 14.561 2.314 1.00 87.88 115 THR A O 1
ATOM 870 N N . LYS A 1 116 ? 5.137 16.092 3.051 1.00 86.88 116 LYS A N 1
ATOM 871 C CA . LYS A 1 116 ? 4.424 16.374 4.299 1.00 86.88 116 LYS A CA 1
ATOM 872 C C . LYS A 1 116 ? 3.008 16.885 4.030 1.00 86.88 116 LYS A C 1
ATOM 874 O O . LYS A 1 116 ? 2.092 16.490 4.735 1.00 86.88 116 LYS A O 1
ATOM 879 N N . GLU A 1 117 ? 2.818 17.701 3.001 1.00 89.44 117 GLU A N 1
ATOM 880 C CA . GLU A 1 117 ? 1.530 18.303 2.644 1.00 89.44 117 GLU A CA 1
ATOM 881 C C . GLU A 1 117 ? 0.523 17.235 2.197 1.00 89.44 117 GLU A C 1
ATOM 883 O O . GLU A 1 117 ? -0.616 17.218 2.669 1.00 89.44 117 GLU A O 1
ATOM 888 N N . ILE A 1 118 ? 0.967 16.288 1.363 1.00 91.31 118 ILE A N 1
ATOM 889 C CA . ILE A 1 118 ? 0.161 15.134 0.935 1.00 91.31 118 ILE A CA 1
ATOM 890 C C . ILE A 1 118 ? -0.205 14.275 2.150 1.00 91.31 118 ILE A C 1
ATOM 892 O O . ILE A 1 118 ? -1.359 13.878 2.311 1.00 91.31 118 ILE A O 1
ATOM 896 N N . LEU A 1 119 ? 0.755 14.017 3.043 1.00 89.75 119 LEU A N 1
ATOM 897 C CA . LEU A 1 119 ? 0.498 13.257 4.266 1.00 89.75 119 LEU A CA 1
ATOM 898 C C . LEU A 1 119 ? -0.511 13.970 5.170 1.00 89.75 119 LEU A C 1
ATOM 900 O O . LEU A 1 119 ? -1.475 13.350 5.597 1.00 89.75 119 LEU A O 1
ATOM 904 N N . THR A 1 120 ? -0.346 15.268 5.422 1.00 88.50 120 THR A N 1
ATOM 905 C CA . THR A 1 120 ? -1.278 16.052 6.245 1.00 88.50 120 THR A CA 1
ATOM 906 C C . THR A 1 120 ? -2.687 16.090 5.650 1.00 88.50 120 THR A C 1
ATOM 908 O O . THR A 1 120 ? -3.660 16.082 6.397 1.00 88.50 120 THR A O 1
ATOM 911 N N . THR A 1 121 ? -2.807 16.096 4.323 1.00 93.56 121 THR A N 1
ATOM 912 C CA . THR A 1 121 ? -4.104 16.156 3.633 1.00 93.56 121 THR A CA 1
ATOM 913 C C . THR A 1 121 ? -4.817 14.804 3.602 1.00 93.56 121 THR A C 1
ATOM 915 O O . THR A 1 121 ? -6.045 14.739 3.690 1.00 93.56 121 THR A O 1
ATOM 918 N N . HIS A 1 122 ? -4.069 13.711 3.435 1.00 93.50 122 HIS A N 1
ATOM 919 C CA . HIS A 1 122 ? -4.659 12.414 3.109 1.00 93.50 122 HIS A CA 1
ATOM 920 C C . HIS A 1 122 ? -4.497 11.345 4.183 1.00 93.50 122 HIS A C 1
ATOM 922 O O . HIS A 1 122 ? -5.386 10.497 4.290 1.00 93.50 122 HIS A O 1
ATOM 928 N N . ALA A 1 123 ? -3.395 11.340 4.934 1.00 90.00 123 ALA A N 1
ATOM 929 C CA . ALA A 1 123 ? -3.129 10.300 5.920 1.00 90.00 123 ALA A CA 1
ATOM 930 C C . ALA A 1 123 ? -4.156 10.333 7.057 1.00 90.00 123 ALA A C 1
ATOM 932 O O . ALA A 1 123 ? -4.757 11.366 7.360 1.00 90.00 123 ALA A O 1
ATOM 933 N N . ALA A 1 124 ? -4.341 9.185 7.705 1.00 86.75 124 ALA A N 1
ATOM 934 C CA . ALA A 1 124 ? -5.113 9.137 8.934 1.00 86.75 124 ALA A CA 1
ATOM 935 C C . ALA A 1 124 ? -4.424 10.001 10.011 1.00 86.75 124 ALA A C 1
ATOM 937 O O . ALA A 1 124 ? -3.191 9.984 10.103 1.00 86.75 124 ALA A O 1
ATOM 938 N N . PRO A 1 125 ? -5.186 10.734 10.843 1.00 83.19 125 PRO A N 1
ATOM 939 C CA . PRO A 1 125 ? -4.622 11.474 11.964 1.00 83.19 125 PRO A CA 1
ATOM 940 C C . PRO A 1 125 ? -3.803 10.560 12.877 1.00 83.19 125 PRO A C 1
ATOM 942 O O . PRO A 1 125 ? -4.156 9.395 13.081 1.00 83.19 125 PRO A O 1
ATOM 945 N N . ALA A 1 126 ? -2.725 11.088 13.453 1.00 83.12 126 ALA A N 1
ATOM 946 C CA . ALA A 1 126 ? -1.948 10.354 14.443 1.00 83.12 126 ALA A CA 1
ATOM 947 C C . ALA A 1 126 ? -2.828 10.043 15.667 1.00 83.12 126 ALA A C 1
ATOM 949 O O . ALA A 1 126 ? -3.427 10.945 16.252 1.00 83.12 126 ALA A O 1
ATOM 950 N N . SER A 1 127 ? -2.922 8.764 16.024 1.00 86.75 127 SER A N 1
ATOM 951 C CA . SER A 1 127 ? -3.634 8.280 17.208 1.00 86.75 127 SER A CA 1
ATOM 952 C C . SER A 1 127 ? -3.108 6.900 17.597 1.00 86.75 127 SER A C 1
ATOM 954 O O . SER A 1 127 ? -2.503 6.222 16.764 1.00 86.75 127 SER A O 1
ATOM 956 N N . ASP A 1 128 ? -3.397 6.450 18.816 1.00 86.44 128 ASP A N 1
ATOM 957 C CA . ASP A 1 128 ? -3.040 5.097 19.266 1.00 86.44 128 ASP A CA 1
ATOM 958 C C . ASP A 1 128 ? -3.755 3.997 18.457 1.00 86.44 128 ASP A C 1
ATOM 960 O O . ASP A 1 128 ? -3.271 2.867 18.362 1.00 86.44 128 ASP A O 1
ATOM 964 N N . ASP A 1 129 ? -4.879 4.338 17.820 1.00 91.50 129 ASP A N 1
ATOM 965 C CA . ASP A 1 129 ? -5.665 3.470 16.939 1.00 91.50 129 ASP A CA 1
ATOM 966 C C . ASP A 1 129 ? -5.257 3.578 15.455 1.00 91.50 129 ASP A C 1
ATOM 968 O O . ASP A 1 129 ? -5.891 2.950 14.600 1.00 91.50 129 ASP A O 1
ATOM 972 N N . THR A 1 130 ? -4.204 4.345 15.148 1.00 87.75 130 THR A N 1
ATOM 973 C CA . THR A 1 130 ? -3.684 4.551 13.792 1.00 87.75 130 THR A CA 1
ATOM 974 C C . THR A 1 130 ? -2.400 3.757 13.581 1.00 87.75 130 THR A C 1
ATOM 976 O O . THR A 1 130 ? -1.437 3.894 14.330 1.00 87.75 130 THR A O 1
ATOM 979 N N . LEU A 1 131 ? -2.345 2.967 12.511 1.00 89.94 131 LEU A N 1
ATOM 980 C CA . LEU A 1 131 ? -1.136 2.268 12.079 1.00 89.94 131 LEU A CA 1
ATOM 981 C C . LEU A 1 131 ? -0.632 2.835 10.753 1.00 89.94 131 LEU A C 1
ATOM 983 O O . LEU A 1 131 ? -1.379 2.947 9.788 1.00 89.94 131 LEU A O 1
ATOM 987 N N . VAL A 1 132 ? 0.656 3.160 10.678 1.00 90.38 132 VAL A N 1
ATOM 988 C CA . VAL A 1 132 ? 1.303 3.565 9.425 1.00 90.38 132 VAL A CA 1
ATOM 989 C C . VAL A 1 132 ? 2.204 2.436 8.963 1.00 90.38 132 VAL A C 1
ATOM 991 O O . VAL A 1 132 ? 3.097 2.042 9.705 1.00 90.38 132 VAL A O 1
ATOM 994 N N . VAL A 1 133 ? 1.992 1.934 7.749 1.00 90.00 133 VAL A N 1
ATOM 995 C CA . VAL A 1 133 ? 2.845 0.914 7.129 1.00 90.00 133 VAL A CA 1
ATOM 996 C C . VAL A 1 133 ? 3.537 1.470 5.895 1.00 90.00 133 VAL A C 1
ATOM 998 O O . VAL A 1 133 ? 2.901 2.079 5.039 1.00 90.00 133 VAL A O 1
ATOM 1001 N N . VAL A 1 134 ? 4.850 1.260 5.790 1.00 89.25 134 VAL A N 1
ATOM 1002 C CA . VAL A 1 134 ? 5.666 1.786 4.682 1.00 89.25 134 VAL A CA 1
ATOM 1003 C C . VAL A 1 134 ? 6.309 0.647 3.902 1.00 89.25 134 VAL A C 1
ATOM 1005 O O . VAL A 1 134 ? 7.010 -0.181 4.487 1.00 89.25 134 VAL A O 1
ATOM 1008 N N . CYS A 1 135 ? 6.114 0.626 2.580 1.00 88.50 135 CYS A N 1
ATOM 1009 C CA . CYS A 1 135 ? 6.851 -0.256 1.679 1.00 88.50 135 CYS A CA 1
ATOM 1010 C C . CYS A 1 135 ? 7.165 0.423 0.341 1.00 88.50 135 CYS A C 1
ATOM 1012 O O . CYS A 1 135 ? 6.271 0.811 -0.411 1.00 88.50 135 CYS A O 1
ATOM 1014 N N . GLY A 1 136 ? 8.450 0.553 0.015 1.00 87.56 136 GLY A N 1
ATOM 1015 C CA . GLY A 1 136 ? 8.872 1.253 -1.193 1.00 87.56 136 GLY A CA 1
ATOM 1016 C C . GLY A 1 136 ? 10.383 1.233 -1.415 1.00 87.56 136 GLY A C 1
ATOM 1017 O O . GLY A 1 136 ? 11.091 0.411 -0.841 1.00 87.56 136 GLY A O 1
ATOM 1018 N N . PRO A 1 137 ? 10.915 2.111 -2.276 1.00 84.38 137 PRO A N 1
ATOM 1019 C CA . PRO A 1 137 ? 12.348 2.165 -2.543 1.00 84.38 137 PRO A CA 1
ATOM 1020 C C . PRO A 1 137 ? 13.130 2.766 -1.352 1.00 84.38 137 PRO A C 1
ATOM 1022 O O . PRO A 1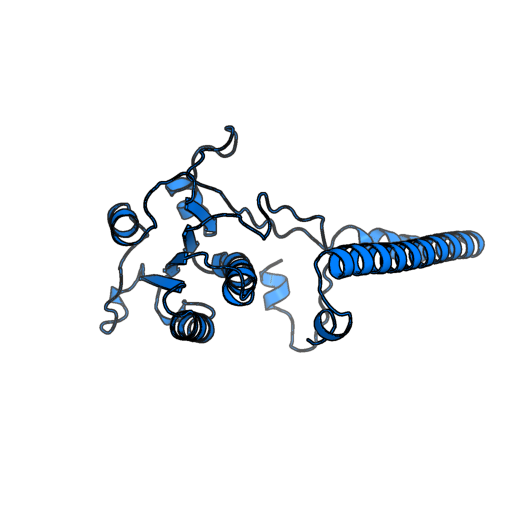 137 ? 12.551 3.497 -0.545 1.00 84.38 137 PRO A O 1
ATOM 1025 N N . PRO A 1 138 ? 14.457 2.544 -1.250 1.00 83.06 138 PRO A N 1
ATOM 1026 C CA . PRO A 1 138 ? 15.274 3.053 -0.141 1.00 83.06 138 PRO A CA 1
ATOM 1027 C C . PRO A 1 138 ? 15.116 4.554 0.177 1.00 83.06 138 PRO A C 1
ATOM 1029 O O . PRO A 1 138 ? 15.029 4.876 1.359 1.00 83.06 138 PRO A O 1
ATOM 1032 N N . PRO A 1 139 ? 14.992 5.475 -0.806 1.00 84.56 139 PRO A N 1
ATOM 1033 C CA . PRO A 1 139 ? 14.742 6.889 -0.516 1.00 84.56 139 PRO A CA 1
ATOM 1034 C C . PRO A 1 139 ? 13.437 7.143 0.247 1.00 84.56 139 PRO A C 1
ATOM 1036 O O . PRO A 1 139 ? 13.395 8.018 1.103 1.00 84.56 139 PRO A O 1
ATOM 1039 N N . MET A 1 140 ? 12.386 6.361 -0.023 1.00 83.25 140 MET A N 1
ATOM 1040 C CA . MET A 1 140 ? 11.116 6.455 0.700 1.00 83.25 140 MET A CA 1
ATOM 1041 C C . MET A 1 140 ? 11.288 5.989 2.147 1.00 83.25 140 MET A C 1
ATOM 1043 O O . MET A 1 140 ? 10.846 6.667 3.069 1.00 83.25 140 MET A O 1
ATOM 1047 N N . TYR A 1 141 ? 11.984 4.870 2.360 1.00 79.75 141 TYR A N 1
ATOM 1048 C CA . TYR A 1 141 ? 12.281 4.414 3.714 1.00 79.75 141 TYR A CA 1
ATOM 1049 C C . TYR A 1 141 ? 13.097 5.444 4.494 1.00 79.75 141 TYR A C 1
ATOM 1051 O O . TYR A 1 141 ? 12.749 5.735 5.625 1.00 79.75 141 TYR A O 1
ATOM 1059 N N . ASN A 1 142 ? 14.135 6.028 3.900 1.00 81.25 142 ASN A N 1
ATOM 1060 C CA . ASN A 1 142 ? 14.972 7.010 4.594 1.00 81.25 142 ASN A CA 1
ATOM 1061 C C . ASN A 1 142 ? 14.224 8.315 4.912 1.00 81.25 142 ASN A C 1
ATOM 1063 O O . ASN A 1 142 ? 14.593 9.010 5.850 1.00 81.25 142 ASN A O 1
ATOM 1067 N N . ALA A 1 143 ? 13.202 8.659 4.124 1.00 81.75 143 ALA A N 1
ATOM 1068 C CA . ALA A 1 143 ? 12.403 9.862 4.339 1.00 81.75 143 ALA A CA 1
ATOM 1069 C C . ALA A 1 143 ? 11.335 9.686 5.428 1.00 81.75 143 ALA A C 1
ATOM 1071 O O . ALA A 1 143 ? 11.066 10.625 6.172 1.00 81.75 143 ALA A O 1
ATOM 1072 N N . PHE A 1 144 ? 10.707 8.508 5.504 1.00 82.00 144 PHE A N 1
ATOM 1073 C CA . PHE A 1 144 ? 9.543 8.289 6.374 1.00 82.00 144 PHE A CA 1
ATOM 1074 C C . PHE A 1 144 ? 9.822 7.414 7.584 1.00 82.00 144 PHE A C 1
ATOM 1076 O O . PHE A 1 144 ? 9.087 7.484 8.562 1.00 82.00 144 PHE A O 1
ATOM 1083 N N . CYS A 1 145 ? 10.850 6.575 7.526 1.00 79.00 145 CYS A N 1
ATOM 1084 C CA . CYS A 1 145 ? 11.209 5.687 8.618 1.00 79.00 145 CYS A CA 1
ATOM 1085 C C . CYS A 1 145 ? 12.397 6.298 9.359 1.00 79.00 145 CYS A C 1
ATOM 1087 O O . CYS A 1 145 ? 13.399 6.645 8.735 1.00 79.00 145 CYS A O 1
ATOM 1089 N N . GLY A 1 146 ? 12.279 6.426 10.682 1.00 69.00 146 GLY A N 1
ATOM 1090 C CA . GLY A 1 146 ? 13.399 6.815 11.537 1.00 69.00 146 GLY A CA 1
ATOM 1091 C C . GLY A 1 146 ? 14.530 5.770 11.545 1.00 69.00 146 GLY A C 1
ATOM 1092 O O . GLY A 1 146 ? 14.490 4.798 10.776 1.00 69.00 146 GLY A O 1
ATOM 1093 N N . PRO A 1 147 ? 15.535 5.944 12.424 1.00 62.91 147 PRO A N 1
ATOM 1094 C CA . PRO A 1 147 ? 16.568 4.937 12.669 1.00 62.91 147 PRO A CA 1
ATOM 1095 C C . PRO A 1 147 ? 15.934 3.555 12.881 1.00 62.91 147 PRO A C 1
ATOM 1097 O O . PRO A 1 147 ? 14.932 3.416 13.582 1.00 62.91 147 PRO A O 1
ATOM 1100 N N . ARG A 1 148 ? 16.471 2.518 12.230 1.00 57.16 148 ARG A N 1
ATOM 1101 C CA . ARG A 1 148 ? 15.865 1.166 12.214 1.00 57.16 148 ARG A CA 1
ATOM 1102 C C . ARG A 1 148 ? 16.215 0.341 13.458 1.00 57.16 148 ARG A C 1
ATOM 1104 O O . ARG A 1 148 ? 15.751 -0.789 13.601 1.00 57.16 148 ARG A O 1
ATOM 1111 N N . ASP A 1 149 ? 17.049 0.924 14.300 1.00 56.41 149 ASP A N 1
ATOM 1112 C CA . ASP A 1 149 ? 17.793 0.367 15.416 1.00 56.41 149 ASP A CA 1
ATOM 1113 C C . ASP A 1 149 ? 17.281 0.885 16.778 1.00 56.41 149 ASP A C 1
ATOM 1115 O O . ASP A 1 149 ? 17.691 0.384 17.824 1.00 56.41 149 ASP A O 1
ATOM 1119 N N . GLU A 1 150 ? 16.316 1.811 16.781 1.00 44.94 150 GLU A N 1
ATOM 1120 C CA . GLU A 1 150 ? 15.619 2.273 17.986 1.00 44.94 150 GLU A CA 1
ATOM 1121 C C . GLU A 1 150 ? 14.352 1.446 18.279 1.00 44.94 150 GLU A C 1
ATOM 1123 O O . GLU A 1 150 ? 13.704 0.905 17.376 1.00 44.94 150 GLU A O 1
ATOM 1128 N N . LYS A 1 151 ? 13.982 1.347 19.567 1.00 41.78 151 LYS A N 1
ATOM 1129 C CA . LYS A 1 151 ? 12.689 0.782 19.982 1.00 41.78 151 LYS A CA 1
ATOM 1130 C C . LYS A 1 151 ? 11.566 1.647 19.405 1.00 41.78 151 LYS A C 1
ATOM 1132 O O . LYS A 1 151 ? 11.570 2.855 19.594 1.00 41.78 151 LYS A O 1
ATOM 1137 N N . GLU A 1 152 ? 10.657 0.977 18.703 1.00 42.94 152 GLU A N 1
ATOM 1138 C CA . GLU A 1 152 ? 9.457 1.467 18.016 1.00 42.94 152 GLU A CA 1
ATOM 1139 C C . GLU A 1 152 ? 9.041 2.917 18.311 1.00 42.94 152 GLU A C 1
ATOM 1141 O O . GLU A 1 152 ? 8.587 3.252 19.403 1.00 42.94 152 GLU A O 1
ATOM 1146 N N . LEU A 1 153 ? 9.073 3.758 17.275 1.00 34.22 153 LEU A N 1
ATOM 1147 C CA . LEU A 1 153 ? 8.201 4.924 17.221 1.00 34.22 153 LEU A CA 1
ATOM 1148 C C . LEU A 1 153 ? 6.771 4.415 17.020 1.00 34.22 153 LEU A C 1
ATOM 1150 O O . LEU A 1 153 ? 6.458 3.859 15.968 1.00 34.22 153 LEU A O 1
ATOM 1154 N N . THR A 1 154 ? 5.891 4.662 17.989 1.00 32.03 154 THR A N 1
ATOM 1155 C CA . THR A 1 154 ? 4.468 4.262 18.012 1.00 32.03 154 THR A CA 1
ATOM 1156 C C . THR A 1 154 ? 3.640 4.790 16.823 1.00 32.03 154 THR A C 1
ATOM 1158 O O . THR A 1 154 ? 2.447 4.530 16.737 1.00 32.03 154 THR A O 1
ATOM 1161 N N . VAL A 1 155 ? 4.251 5.528 15.887 1.00 29.75 155 VAL A N 1
ATOM 1162 C CA . VAL A 1 155 ? 3.574 6.233 14.787 1.00 29.75 155 VAL A CA 1
ATOM 1163 C C . VAL A 1 155 ? 4.112 5.856 13.393 1.00 29.75 155 VAL A C 1
ATOM 1165 O O . VAL A 1 155 ? 3.544 6.282 12.393 1.00 29.75 155 VAL A O 1
ATOM 1168 N N . VAL A 1 156 ? 5.156 5.024 13.265 1.00 29.69 156 VAL A N 1
ATOM 1169 C CA . VAL A 1 156 ? 5.636 4.561 11.944 1.00 29.69 156 VAL A CA 1
ATOM 1170 C C . VAL A 1 156 ? 6.096 3.108 12.016 1.00 29.69 156 VAL A C 1
ATOM 1172 O O . VAL A 1 156 ? 7.162 2.812 12.549 1.00 29.69 156 VAL A O 1
ATOM 1175 N N . VAL A 1 157 ? 5.331 2.191 11.418 1.00 32.16 157 VAL A N 1
ATOM 1176 C CA . VAL A 1 157 ? 5.710 0.779 11.320 1.00 32.16 157 VAL A CA 1
ATOM 1177 C C . VAL A 1 157 ? 6.283 0.489 9.936 1.00 32.16 157 VAL A C 1
ATOM 1179 O O . VAL A 1 157 ? 5.631 0.542 8.895 1.00 32.16 157 VAL A O 1
ATOM 1182 N N . VAL A 1 158 ? 7.567 0.156 9.923 1.00 27.36 158 VAL A N 1
ATOM 1183 C CA . VAL A 1 158 ? 8.296 -0.252 8.723 1.00 27.36 158 VAL A CA 1
ATOM 1184 C C . VAL A 1 158 ? 7.964 -1.711 8.415 1.00 27.36 158 VAL A C 1
ATOM 1186 O O . VAL A 1 158 ? 8.370 -2.606 9.159 1.00 27.36 158 VAL A O 1
ATOM 1189 N N . VAL A 1 159 ? 7.270 -1.974 7.304 1.00 28.58 159 VAL A N 1
ATOM 1190 C CA . VAL A 1 159 ? 7.119 -3.336 6.775 1.00 28.58 159 VAL A CA 1
ATOM 1191 C C . VAL A 1 159 ? 8.304 -3.592 5.846 1.00 28.58 159 VAL A C 1
ATOM 1193 O O . VAL A 1 159 ? 8.369 -3.090 4.721 1.00 28.58 159 VAL A O 1
ATOM 1196 N N . VAL A 1 160 ? 9.287 -4.345 6.340 1.00 25.30 160 VAL A N 1
ATOM 1197 C CA . VAL A 1 160 ? 10.427 -4.807 5.541 1.00 25.30 160 VAL A CA 1
ATOM 1198 C C . VAL A 1 160 ? 10.082 -6.190 4.992 1.00 25.30 160 VAL A C 1
ATOM 1200 O O . VAL A 1 160 ? 10.184 -7.187 5.698 1.00 25.30 160 VAL A O 1
ATOM 1203 N N . VAL A 1 161 ? 9.673 -6.268 3.725 1.00 28.08 161 VAL A N 1
ATOM 1204 C CA . VAL A 1 161 ? 9.545 -7.556 3.027 1.00 28.08 161 VAL A CA 1
ATOM 1205 C C . VAL A 1 161 ? 10.926 -7.945 2.504 1.00 28.08 161 VAL A C 1
ATOM 1207 O O . VAL A 1 161 ? 11.358 -7.476 1.452 1.00 28.08 161 VAL A O 1
ATOM 1210 N N . VAL A 1 162 ? 11.655 -8.771 3.255 1.00 26.23 162 VAL A N 1
ATOM 1211 C CA . VAL A 1 162 ? 12.935 -9.336 2.804 1.00 26.23 162 VAL A CA 1
ATOM 1212 C C . VAL A 1 162 ? 12.664 -10.634 2.036 1.00 26.23 162 VAL A C 1
ATOM 1214 O O . VAL A 1 162 ? 12.311 -11.657 2.614 1.00 26.23 162 VAL A O 1
ATOM 1217 N N . PHE A 1 163 ? 12.826 -10.574 0.714 1.00 26.55 163 PHE A N 1
ATOM 1218 C CA . PHE A 1 163 ? 12.766 -11.688 -0.242 1.00 26.55 163 PHE A CA 1
ATOM 1219 C C . PHE A 1 163 ? 13.935 -12.674 -0.015 1.00 26.55 163 PHE A C 1
ATOM 1221 O O . PHE A 1 163 ? 14.966 -12.564 -0.675 1.00 26.55 163 PHE A O 1
ATOM 1228 N N . VAL A 1 164 ? 13.844 -13.626 0.920 1.00 27.61 164 VAL A N 1
ATOM 1229 C CA . VAL A 1 164 ? 14.897 -14.658 1.082 1.00 27.61 164 VAL A CA 1
ATOM 1230 C C . VAL A 1 164 ? 14.285 -16.004 1.437 1.00 27.61 164 VAL A C 1
ATOM 1232 O O . VAL A 1 164 ? 14.227 -16.364 2.608 1.00 27.61 164 VAL A O 1
ATOM 1235 N N . VAL A 1 165 ? 13.811 -16.768 0.444 1.00 31.92 165 VAL A N 1
ATOM 1236 C CA . VAL A 1 165 ? 13.195 -18.061 0.760 1.00 31.92 165 VAL A CA 1
ATOM 1237 C C . VAL A 1 165 ? 13.236 -19.131 -0.343 1.00 31.92 165 VAL A C 1
ATOM 1239 O O . VAL A 1 165 ? 12.215 -19.434 -0.935 1.00 31.92 165 VAL A O 1
ATOM 1242 N N . VAL A 1 166 ? 14.385 -19.775 -0.595 1.00 34.31 166 VAL A N 1
ATOM 1243 C CA . VAL A 1 166 ? 14.443 -21.114 -1.270 1.00 34.31 166 VAL A CA 1
ATOM 1244 C C . VAL A 1 166 ? 15.632 -21.984 -0.821 1.00 34.31 166 VAL A C 1
ATOM 1246 O O . VAL A 1 166 ? 15.674 -23.183 -1.055 1.00 34.31 166 VAL A O 1
ATOM 1249 N N . ILE A 1 167 ? 16.609 -21.431 -0.102 1.00 36.41 167 ILE A N 1
ATOM 1250 C CA . ILE A 1 167 ? 17.990 -21.945 -0.159 1.00 36.41 167 ILE A CA 1
ATOM 1251 C C . ILE A 1 167 ? 18.243 -23.284 0.571 1.00 36.41 167 ILE A C 1
ATOM 1253 O O . ILE A 1 167 ? 19.185 -23.984 0.227 1.00 36.41 167 ILE A O 1
ATOM 1257 N N . VAL A 1 168 ? 17.434 -23.702 1.552 1.00 32.31 168 VAL A N 1
ATOM 1258 C CA . VAL A 1 168 ? 17.884 -24.771 2.481 1.00 32.31 168 VAL A CA 1
ATOM 1259 C C . VAL A 1 168 ? 17.296 -26.166 2.193 1.00 32.31 168 VAL A C 1
ATOM 1261 O O . VAL A 1 168 ? 17.853 -27.152 2.654 1.00 32.31 168 VAL A O 1
ATOM 1264 N N . ALA A 1 169 ? 16.212 -26.303 1.417 1.00 32.34 169 ALA A N 1
ATOM 1265 C CA . ALA A 1 169 ? 15.595 -27.625 1.186 1.00 32.34 169 ALA A CA 1
ATOM 1266 C C . ALA A 1 169 ? 16.326 -28.462 0.119 1.00 32.34 169 ALA A C 1
ATOM 1268 O O . ALA A 1 169 ? 16.455 -29.676 0.269 1.00 32.34 169 ALA A O 1
ATOM 1269 N N . VAL A 1 170 ? 16.895 -27.809 -0.901 1.00 33.84 170 VAL A N 1
ATOM 1270 C CA . VAL A 1 170 ? 17.713 -28.475 -1.932 1.00 33.84 170 VAL A CA 1
ATOM 1271 C C . VAL A 1 170 ? 18.943 -29.149 -1.314 1.00 33.84 170 VAL A C 1
ATOM 1273 O O . VAL A 1 170 ? 19.368 -30.197 -1.788 1.00 33.84 170 VAL A O 1
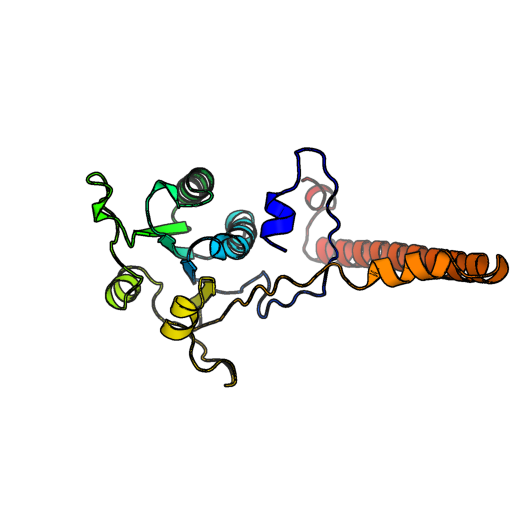ATOM 1276 N N . VAL A 1 171 ? 19.450 -28.631 -0.186 1.00 32.22 171 VAL A N 1
ATOM 1277 C CA . VAL A 1 171 ? 20.572 -29.243 0.543 1.00 32.22 171 VAL A CA 1
ATOM 1278 C C . VAL A 1 171 ? 20.245 -30.679 0.974 1.00 32.22 171 VAL A C 1
ATOM 1280 O O . VAL A 1 171 ? 21.124 -31.528 0.925 1.00 32.22 171 VAL A O 1
ATOM 1283 N N . VAL A 1 172 ? 18.990 -30.995 1.316 1.00 32.28 172 VAL A N 1
ATOM 1284 C CA . VAL A 1 172 ? 18.604 -32.350 1.753 1.00 32.28 172 VAL A CA 1
ATOM 1285 C C . VAL A 1 172 ? 18.482 -33.313 0.567 1.00 32.28 172 VAL A C 1
ATOM 1287 O O . VAL A 1 172 ? 18.884 -34.465 0.686 1.00 32.28 172 VAL A O 1
ATOM 1290 N N . ILE A 1 173 ? 18.019 -32.849 -0.600 1.00 37.53 173 ILE A N 1
ATOM 1291 C CA . ILE A 1 173 ? 17.922 -33.690 -1.810 1.00 37.53 173 ILE A CA 1
ATOM 1292 C C . ILE A 1 173 ? 19.315 -33.987 -2.382 1.00 37.53 173 ILE A C 1
ATOM 1294 O O . ILE A 1 173 ? 19.578 -35.108 -2.809 1.00 37.53 173 ILE A O 1
ATOM 1298 N N . VAL A 1 174 ? 20.243 -33.027 -2.302 1.00 32.66 174 VAL A N 1
ATOM 1299 C CA . VAL A 1 174 ? 21.648 -33.233 -2.698 1.00 32.66 174 VAL A CA 1
ATOM 1300 C C . VAL A 1 174 ? 22.332 -34.296 -1.824 1.00 32.66 174 VAL A C 1
ATOM 1302 O O . VAL A 1 174 ? 23.166 -35.047 -2.322 1.00 32.66 174 VAL A O 1
ATOM 1305 N N . VAL A 1 175 ? 21.939 -34.433 -0.552 1.00 34.25 175 VAL A N 1
ATOM 1306 C CA . VAL A 1 175 ? 22.476 -35.466 0.356 1.00 34.25 175 VAL A CA 1
ATOM 1307 C C . VAL A 1 175 ? 21.963 -36.874 0.001 1.00 34.25 175 VAL A C 1
ATOM 1309 O O . VAL A 1 175 ? 22.686 -37.850 0.190 1.00 34.25 175 VAL A O 1
ATOM 1312 N N . ILE A 1 176 ? 20.770 -37.001 -0.593 1.00 44.06 176 ILE A N 1
ATOM 1313 C CA . ILE A 1 176 ? 20.183 -38.295 -1.004 1.00 44.06 176 ILE A CA 1
ATOM 1314 C C . ILE A 1 176 ? 20.931 -38.911 -2.202 1.00 44.06 176 ILE A C 1
ATOM 1316 O O . ILE A 1 176 ? 20.924 -40.126 -2.374 1.00 44.06 176 ILE A O 1
ATOM 1320 N N . GLY A 1 177 ? 21.649 -38.105 -2.992 1.00 42.66 177 GLY A N 1
ATOM 1321 C CA . GLY A 1 177 ? 22.453 -38.589 -4.120 1.00 42.66 177 GLY A CA 1
ATOM 1322 C C . GLY A 1 177 ? 23.762 -39.296 -3.741 1.00 42.66 177 GLY A C 1
ATOM 1323 O O . GLY A 1 177 ? 24.482 -39.720 -4.642 1.00 42.66 177 GLY A O 1
ATOM 1324 N N . VAL A 1 178 ? 24.108 -39.391 -2.446 1.00 51.56 178 VAL A N 1
ATOM 1325 C CA . VAL A 1 178 ? 25.463 -39.780 -1.999 1.00 51.56 178 VAL A CA 1
ATOM 1326 C C . VAL A 1 178 ? 25.477 -40.896 -0.934 1.00 51.56 178 VAL A C 1
ATOM 1328 O O . VAL A 1 178 ? 26.556 -41.361 -0.575 1.00 51.56 178 VAL A O 1
ATOM 1331 N N . ILE A 1 179 ? 24.332 -41.369 -0.415 1.00 49.09 179 ILE A N 1
ATOM 1332 C CA . ILE A 1 179 ? 24.313 -42.225 0.793 1.00 49.09 179 ILE A CA 1
ATOM 1333 C C . ILE A 1 179 ? 23.605 -43.578 0.586 1.00 49.09 179 ILE A C 1
ATOM 1335 O O . ILE A 1 179 ? 22.576 -43.677 -0.075 1.00 49.09 179 ILE A O 1
ATOM 1339 N N . ASP A 1 180 ? 24.202 -44.604 1.201 1.00 48.38 180 ASP A N 1
ATOM 1340 C CA . ASP A 1 180 ? 23.803 -46.011 1.310 1.00 48.38 180 ASP A CA 1
ATOM 1341 C C . ASP A 1 180 ? 22.307 -46.241 1.630 1.00 48.38 180 ASP A C 1
ATOM 1343 O O . ASP A 1 180 ? 21.681 -45.483 2.378 1.00 48.38 180 ASP A O 1
ATOM 1347 N N . VAL A 1 181 ? 21.740 -47.338 1.113 1.00 48.94 181 VAL A N 1
ATOM 1348 C CA . VAL A 1 181 ? 20.291 -47.661 1.123 1.00 48.94 181 VAL A CA 1
ATOM 1349 C C . VAL A 1 181 ? 19.703 -47.695 2.544 1.00 48.94 181 VAL A C 1
ATOM 1351 O O . VAL A 1 181 ? 18.531 -47.376 2.756 1.00 48.94 181 VAL A O 1
ATOM 1354 N N . ILE A 1 182 ? 20.532 -48.008 3.542 1.00 48.72 182 ILE A N 1
ATOM 1355 C CA . ILE A 1 182 ? 20.154 -48.037 4.962 1.00 48.72 182 ILE A CA 1
ATOM 1356 C C . ILE A 1 182 ? 19.856 -46.621 5.498 1.00 48.72 182 ILE A C 1
ATOM 1358 O O . ILE A 1 182 ? 18.927 -46.452 6.287 1.00 48.72 182 ILE A O 1
ATOM 1362 N N . ALA A 1 183 ? 20.564 -45.582 5.038 1.00 49.19 183 ALA A N 1
ATOM 1363 C CA . ALA A 1 183 ? 20.306 -44.200 5.455 1.00 49.19 183 ALA A CA 1
ATOM 1364 C C . ALA A 1 183 ? 19.033 -43.629 4.815 1.00 49.19 183 ALA A C 1
ATOM 1366 O O . ALA A 1 183 ? 18.299 -42.881 5.461 1.00 49.19 183 ALA A O 1
ATOM 1367 N N . VAL A 1 184 ? 18.726 -44.035 3.577 1.00 48.81 184 VAL A N 1
ATOM 1368 C CA . VAL A 1 184 ? 17.475 -43.678 2.890 1.00 48.81 184 VAL A CA 1
ATOM 1369 C C . VAL A 1 184 ? 16.269 -44.228 3.655 1.00 48.81 184 VAL A C 1
ATOM 1371 O O . VAL A 1 184 ? 15.303 -43.501 3.870 1.00 48.81 184 VAL A O 1
ATOM 1374 N N . ALA A 1 185 ? 16.343 -45.465 4.156 1.00 45.75 185 ALA A N 1
ATOM 1375 C CA . ALA A 1 185 ? 15.272 -46.059 4.957 1.00 45.75 185 ALA A CA 1
ATOM 1376 C C . ALA A 1 185 ? 15.031 -45.309 6.284 1.00 45.75 185 ALA A C 1
ATOM 1378 O O . ALA A 1 185 ? 13.881 -45.085 6.662 1.00 45.75 185 ALA A O 1
ATOM 1379 N N . VAL A 1 186 ? 16.095 -44.862 6.964 1.00 50.19 186 VAL A N 1
ATOM 1380 C CA . VAL A 1 186 ? 15.985 -44.073 8.207 1.00 50.19 186 VAL A CA 1
ATOM 1381 C C . VAL A 1 186 ? 15.398 -42.686 7.933 1.00 50.19 186 VAL A C 1
ATOM 1383 O O . VAL A 1 186 ? 14.524 -42.238 8.671 1.00 50.19 186 VAL A O 1
ATOM 1386 N N . ILE A 1 187 ? 15.812 -42.022 6.851 1.00 51.56 187 ILE A N 1
ATOM 1387 C CA . ILE A 1 187 ? 15.283 -40.706 6.462 1.00 51.56 187 ILE A CA 1
ATOM 1388 C C . ILE A 1 187 ? 13.804 -40.810 6.076 1.00 51.56 187 ILE A C 1
ATOM 1390 O O . ILE A 1 187 ? 13.001 -40.006 6.541 1.00 51.56 187 ILE A O 1
ATOM 1394 N N . VAL A 1 188 ? 13.418 -41.824 5.296 1.00 47.59 188 VAL A N 1
ATOM 1395 C CA . VAL A 1 188 ? 12.011 -42.073 4.946 1.00 47.59 188 VAL A CA 1
ATOM 1396 C C . VAL A 1 188 ? 11.186 -42.357 6.202 1.00 47.59 188 VAL A C 1
ATOM 1398 O O . VAL A 1 188 ? 10.105 -41.793 6.347 1.00 47.59 188 VAL A O 1
ATOM 1401 N N . ALA A 1 189 ? 11.700 -43.141 7.154 1.00 46.66 189 ALA A N 1
ATOM 1402 C CA . ALA A 1 189 ? 11.010 -43.395 8.419 1.00 46.66 189 ALA A CA 1
ATOM 1403 C C . ALA A 1 189 ? 10.820 -42.113 9.251 1.00 46.66 189 ALA A C 1
ATOM 1405 O O . ALA A 1 189 ? 9.727 -41.872 9.760 1.00 46.66 189 ALA A O 1
ATOM 1406 N N . VAL A 1 190 ? 11.840 -41.252 9.343 1.00 51.06 190 VAL A N 1
ATOM 1407 C CA . VAL A 1 190 ? 11.748 -39.963 10.052 1.00 51.06 190 VAL A CA 1
ATOM 1408 C C . VAL A 1 190 ? 10.763 -39.022 9.359 1.00 51.06 190 VAL A C 1
ATOM 1410 O O . VAL A 1 190 ? 9.945 -38.401 10.031 1.00 51.06 190 VAL A O 1
ATOM 1413 N N . VAL A 1 191 ? 10.773 -38.954 8.025 1.00 47.72 191 VAL A N 1
ATOM 1414 C CA . VAL A 1 191 ? 9.817 -38.146 7.253 1.00 47.72 191 VAL A CA 1
ATOM 1415 C C . VAL A 1 191 ? 8.390 -38.657 7.447 1.00 47.72 191 VAL A C 1
ATOM 1417 O O . VAL A 1 191 ? 7.498 -37.854 7.692 1.00 47.72 191 VAL A O 1
ATOM 1420 N N . VAL A 1 192 ? 8.161 -39.973 7.424 1.00 46.19 192 VAL A N 1
ATOM 1421 C CA . VAL A 1 192 ? 6.835 -40.563 7.674 1.00 46.19 192 VAL A CA 1
ATOM 1422 C C . VAL A 1 192 ? 6.358 -40.265 9.098 1.00 46.19 192 VAL A C 1
ATOM 1424 O O . VAL A 1 192 ? 5.211 -39.868 9.277 1.00 46.19 192 VAL A O 1
ATOM 1427 N N . ILE A 1 193 ? 7.229 -40.365 10.107 1.00 49.59 193 ILE A N 1
ATOM 1428 C CA . ILE A 1 193 ? 6.894 -40.020 11.500 1.00 49.59 193 ILE A CA 1
ATOM 1429 C C . ILE A 1 193 ? 6.564 -38.529 11.639 1.00 49.59 193 ILE A C 1
ATOM 1431 O O . ILE A 1 193 ? 5.599 -38.181 12.315 1.00 49.59 193 ILE A O 1
ATOM 1435 N N . VAL A 1 194 ? 7.317 -37.645 10.978 1.00 47.41 194 VAL A N 1
ATOM 1436 C CA . VAL A 1 194 ? 7.061 -36.197 10.991 1.00 47.41 194 VAL A CA 1
ATOM 1437 C C . VAL A 1 194 ? 5.758 -35.864 10.265 1.00 47.41 194 VAL A C 1
ATOM 1439 O O . VAL A 1 194 ? 4.976 -35.071 10.774 1.00 47.41 194 VAL A O 1
ATOM 1442 N N . VAL A 1 195 ? 5.472 -36.496 9.126 1.00 47.31 195 VAL A N 1
ATOM 1443 C CA . VAL A 1 195 ? 4.224 -36.288 8.372 1.00 47.31 195 VAL A CA 1
ATOM 1444 C C . VAL A 1 195 ? 3.014 -36.789 9.160 1.00 47.31 195 VAL A C 1
ATOM 1446 O O . VAL A 1 195 ? 2.018 -36.076 9.253 1.00 47.31 195 VAL A O 1
ATOM 1449 N N . ILE A 1 196 ? 3.105 -37.964 9.791 1.00 48.09 196 ILE A N 1
ATOM 1450 C CA . ILE A 1 196 ? 2.051 -38.481 10.676 1.00 48.09 196 ILE A CA 1
ATOM 1451 C C . ILE A 1 196 ? 1.894 -37.570 11.900 1.00 48.09 196 ILE A C 1
ATOM 1453 O O . ILE A 1 196 ? 0.771 -37.247 12.274 1.00 48.09 196 ILE A O 1
ATOM 1457 N N . GLY A 1 197 ? 2.993 -37.094 12.491 1.00 51.38 197 GLY A N 1
ATOM 1458 C CA . GLY A 1 197 ? 2.965 -36.158 13.616 1.00 51.38 197 GLY A CA 1
ATOM 1459 C C . GLY A 1 197 ? 2.295 -34.829 13.263 1.00 51.38 197 GLY A C 1
ATOM 1460 O O . GLY A 1 197 ? 1.446 -34.354 14.011 1.00 51.38 197 GLY A O 1
ATOM 1461 N N . VAL A 1 198 ? 2.606 -34.264 12.094 1.00 44.69 198 VAL A N 1
ATOM 1462 C CA . VAL A 1 198 ? 1.966 -33.044 11.581 1.00 44.69 198 VAL A CA 1
ATOM 1463 C C . VAL A 1 198 ? 0.488 -33.288 11.279 1.00 44.69 198 VAL A C 1
ATOM 1465 O O . VAL A 1 198 ? -0.336 -32.467 11.664 1.00 44.69 198 VAL A O 1
ATOM 1468 N N . ALA A 1 199 ? 0.120 -34.423 10.678 1.00 41.94 199 ALA A N 1
ATOM 1469 C CA . ALA A 1 199 ? -1.281 -34.769 10.435 1.00 41.94 199 ALA A CA 1
ATOM 1470 C C . ALA A 1 199 ? -2.078 -34.912 11.745 1.00 41.94 199 ALA A C 1
ATOM 1472 O O . ALA A 1 199 ? -3.196 -34.416 11.846 1.00 41.94 199 ALA A O 1
ATOM 1473 N N . VAL A 1 200 ? -1.490 -35.524 12.778 1.00 42.31 200 VAL A N 1
ATOM 1474 C CA . VAL A 1 200 ? -2.109 -35.640 14.107 1.00 42.31 200 VAL A CA 1
ATOM 1475 C C . VAL A 1 200 ? -2.249 -34.270 14.773 1.00 42.31 200 VAL A C 1
ATOM 1477 O O . VAL A 1 200 ? -3.293 -33.992 15.354 1.00 42.31 200 VAL A O 1
ATOM 1480 N N . ILE A 1 201 ? -1.251 -33.389 14.649 1.00 43.81 201 ILE A N 1
ATOM 1481 C CA . ILE A 1 201 ? -1.318 -32.013 15.165 1.00 43.81 201 ILE A CA 1
ATOM 1482 C C . ILE A 1 201 ? -2.406 -31.210 14.444 1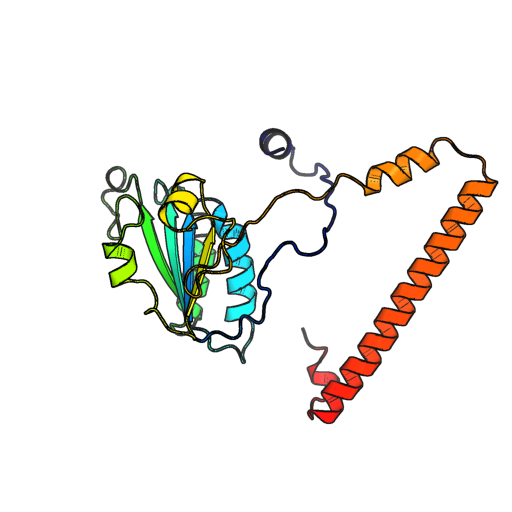.00 43.81 201 ILE A C 1
ATOM 1484 O O . ILE A 1 201 ? -3.181 -30.534 15.106 1.00 43.81 201 ILE A O 1
ATOM 1488 N N . VAL A 1 202 ? -2.524 -31.323 13.119 1.00 37.56 202 VAL A N 1
ATOM 1489 C CA . VAL A 1 202 ? -3.580 -30.653 12.341 1.00 37.56 202 VAL A CA 1
ATOM 1490 C C . VAL A 1 202 ? -4.967 -31.141 12.766 1.00 37.56 202 VAL A C 1
ATOM 1492 O O . VAL A 1 202 ? -5.840 -30.321 13.020 1.00 37.56 202 VAL A O 1
ATOM 1495 N N . VAL A 1 203 ? -5.151 -32.451 12.956 1.00 41.47 203 VAL A N 1
ATOM 1496 C CA . VAL A 1 203 ? -6.425 -33.022 13.432 1.00 41.47 203 VAL A CA 1
ATOM 1497 C C . VAL A 1 203 ? -6.740 -32.614 14.878 1.00 41.47 203 VAL A C 1
ATOM 1499 O O . VAL A 1 203 ? -7.904 -32.427 15.231 1.00 41.47 203 VAL A O 1
ATOM 1502 N N . LEU A 1 204 ? -5.728 -32.475 15.740 1.00 38.88 204 LEU A N 1
ATOM 1503 C CA . LEU A 1 204 ? -5.908 -32.001 17.117 1.00 38.88 204 LEU A CA 1
ATOM 1504 C C . LEU A 1 204 ? -6.259 -30.511 17.162 1.00 38.88 204 LEU A C 1
ATOM 1506 O O . LEU A 1 204 ? -7.162 -30.133 17.904 1.00 38.88 204 LEU A O 1
ATOM 1510 N N . ILE A 1 205 ? -5.612 -29.696 16.326 1.00 43.16 205 ILE A N 1
ATOM 1511 C CA . ILE A 1 205 ? -5.917 -28.271 16.170 1.00 43.16 205 ILE A CA 1
ATOM 1512 C C . ILE A 1 205 ? -7.323 -28.090 15.597 1.00 43.16 205 ILE A C 1
ATOM 1514 O O . ILE A 1 205 ? -8.074 -27.272 16.112 1.00 43.16 205 ILE A O 1
ATOM 1518 N N . GLU A 1 206 ? -7.730 -28.875 14.596 1.00 45.19 206 GLU A N 1
ATOM 1519 C CA . GLU A 1 206 ? -9.103 -28.836 14.078 1.00 45.19 206 GLU A CA 1
ATOM 1520 C C . GLU A 1 206 ? -10.127 -29.190 15.159 1.00 45.19 206 GLU A C 1
ATOM 1522 O O . GLU A 1 206 ? -11.166 -28.539 15.256 1.00 45.19 206 GLU A O 1
ATOM 1527 N N . LYS A 1 207 ? -9.842 -30.177 16.017 1.00 46.81 207 LYS A N 1
ATOM 1528 C CA . LYS A 1 207 ? -10.740 -30.550 17.119 1.00 46.81 207 LYS A CA 1
ATOM 1529 C C . LYS A 1 207 ? -10.822 -29.489 18.214 1.00 46.81 207 LYS A C 1
ATOM 1531 O O . LYS A 1 207 ? -11.928 -29.214 18.675 1.00 46.81 207 LYS A O 1
ATOM 1536 N N . GLU A 1 208 ? -9.703 -28.881 18.610 1.00 46.75 208 GLU A N 1
ATOM 1537 C CA . GLU A 1 208 ? -9.711 -27.756 19.556 1.00 46.75 208 GLU A CA 1
ATOM 1538 C C . GLU A 1 208 ? -10.427 -26.540 18.971 1.00 46.75 208 GLU A C 1
ATOM 1540 O O . GLU A 1 208 ? -11.276 -25.950 19.633 1.00 46.75 208 GLU A O 1
ATOM 1545 N N . LEU A 1 209 ? -10.153 -26.202 17.710 1.00 43.41 209 LEU A N 1
ATOM 1546 C CA . LEU A 1 209 ? -10.770 -25.067 17.036 1.00 43.41 209 LEU A CA 1
ATOM 1547 C C . LEU A 1 209 ? -12.280 -25.274 16.875 1.00 43.41 209 LEU A C 1
ATOM 1549 O O . LEU A 1 209 ? -13.051 -24.357 17.131 1.00 43.41 209 LEU A O 1
ATOM 1553 N N . THR A 1 210 ? -12.724 -26.488 16.541 1.00 50.84 210 THR A N 1
ATOM 1554 C CA . THR A 1 210 ? -14.157 -26.814 16.454 1.00 50.84 210 THR A CA 1
ATOM 1555 C C . THR A 1 210 ? -14.835 -26.760 17.828 1.00 50.84 210 THR A C 1
ATOM 1557 O O . THR A 1 210 ? -15.974 -26.310 17.921 1.00 50.84 210 THR A O 1
ATOM 1560 N N . GLY A 1 211 ? -14.143 -27.160 18.902 1.00 46.97 211 GLY A N 1
ATOM 1561 C CA . GLY A 1 211 ? -14.639 -27.030 20.278 1.00 46.97 211 GLY A CA 1
ATOM 1562 C C . GLY A 1 211 ? -14.778 -25.571 20.721 1.00 46.97 211 GLY A C 1
ATOM 1563 O O . GLY A 1 211 ? -15.834 -25.173 21.202 1.00 46.97 211 GLY A O 1
ATOM 1564 N N . ILE A 1 212 ? -13.758 -24.750 20.460 1.00 47.81 212 ILE A N 1
ATOM 1565 C CA . ILE A 1 212 ? -13.767 -23.307 20.752 1.00 47.81 212 ILE A CA 1
ATOM 1566 C C . ILE A 1 212 ? -14.873 -22.596 19.957 1.00 47.81 212 ILE A C 1
ATOM 1568 O O . ILE A 1 212 ? -15.580 -21.745 20.491 1.00 47.81 212 ILE A O 1
ATOM 1572 N N . LEU A 1 213 ? -15.063 -22.961 18.687 1.00 41.72 213 LEU A N 1
ATOM 1573 C CA . LEU A 1 213 ? -16.101 -22.378 17.836 1.00 41.72 213 LEU A CA 1
ATOM 1574 C C . LEU A 1 213 ? -17.516 -22.807 18.259 1.00 41.72 213 LEU A C 1
ATOM 1576 O O . LEU A 1 213 ? -18.438 -21.993 18.185 1.00 41.72 213 LEU A O 1
ATOM 1580 N N . ALA A 1 214 ? -17.688 -24.032 18.764 1.00 51.00 214 ALA A N 1
ATOM 1581 C CA . ALA A 1 214 ? -18.955 -24.501 19.323 1.00 51.00 214 ALA A CA 1
ATOM 1582 C C . ALA A 1 214 ? -19.320 -23.772 20.630 1.00 51.00 214 ALA A C 1
ATOM 1584 O O . ALA A 1 214 ? -20.470 -23.359 20.790 1.00 51.00 214 ALA A O 1
ATOM 1585 N N . ASP A 1 215 ? -18.347 -23.524 21.514 1.00 52.09 215 ASP A N 1
ATOM 1586 C CA . ASP A 1 215 ? -18.540 -22.737 22.746 1.00 52.09 215 ASP A CA 1
ATOM 1587 C C . ASP A 1 215 ? -18.889 -21.265 22.458 1.00 52.09 215 ASP A C 1
ATOM 1589 O O . ASP A 1 215 ? -19.545 -20.595 23.257 1.00 52.09 215 ASP A O 1
ATOM 1593 N N . MET A 1 216 ? -18.504 -20.766 21.280 1.00 45.97 216 MET A N 1
ATOM 1594 C CA . MET A 1 216 ? -18.855 -19.437 20.772 1.00 45.97 216 MET A CA 1
ATOM 1595 C C . MET A 1 216 ? -20.169 -19.407 19.964 1.00 45.97 216 MET A C 1
ATOM 1597 O O . MET A 1 216 ? -20.534 -18.357 19.435 1.00 45.97 216 MET A O 1
ATOM 1601 N N . GLY A 1 217 ? -20.899 -20.527 19.880 1.00 48.00 217 GLY A N 1
ATOM 1602 C CA . GLY A 1 217 ? -22.221 -20.613 19.250 1.00 48.00 217 GLY A CA 1
ATOM 1603 C C . GLY A 1 217 ? -22.218 -20.796 17.728 1.00 48.00 217 GLY A C 1
ATOM 1604 O O . GLY A 1 217 ? -23.272 -20.657 17.104 1.00 48.00 217 GLY A O 1
ATOM 1605 N N . TYR A 1 218 ? -21.071 -21.113 17.117 1.00 41.72 218 TYR A N 1
ATOM 1606 C CA . TYR A 1 218 ? -20.974 -21.384 15.682 1.00 41.72 218 TYR A CA 1
ATOM 1607 C C . TYR A 1 218 ? -21.267 -22.854 15.382 1.00 41.72 218 TYR A C 1
ATOM 1609 O O . TYR A 1 218 ? -20.733 -23.767 16.012 1.00 41.72 218 TYR A O 1
ATOM 1617 N N . THR A 1 219 ? -22.116 -23.096 14.385 1.00 45.53 219 THR A N 1
ATOM 1618 C CA . THR A 1 219 ? -22.403 -24.458 13.917 1.00 45.53 219 THR A CA 1
ATOM 1619 C C . THR A 1 219 ? -21.332 -24.918 12.930 1.00 45.53 219 THR A C 1
ATOM 1621 O O . THR A 1 219 ? -20.821 -24.121 12.143 1.00 45.53 219 THR A O 1
ATOM 1624 N N . ALA A 1 220 ? -21.005 -26.215 12.928 1.00 45.34 220 ALA A N 1
ATOM 1625 C CA . ALA A 1 220 ? -19.985 -26.792 12.041 1.00 45.34 220 ALA A CA 1
ATOM 1626 C C . ALA A 1 220 ? -20.236 -26.492 10.546 1.00 45.34 220 ALA A C 1
ATOM 1628 O O . ALA A 1 220 ? -19.299 -26.403 9.758 1.00 45.34 220 ALA A O 1
ATOM 1629 N N . GLU A 1 221 ? -21.494 -26.261 10.162 1.00 43.09 221 GLU A N 1
ATOM 1630 C CA . GLU A 1 221 ? -21.889 -25.902 8.798 1.00 43.09 221 GLU A CA 1
ATOM 1631 C C . GLU A 1 221 ? -21.475 -24.474 8.383 1.00 43.09 221 GLU A C 1
ATOM 1633 O O . GLU A 1 221 ? -21.346 -24.197 7.191 1.00 43.09 221 GLU A O 1
ATOM 1638 N N . GLN A 1 222 ? -21.238 -23.573 9.345 1.00 40.69 222 GLN A N 1
ATOM 1639 C CA . GLN A 1 222 ? -20.776 -22.196 9.108 1.00 40.69 222 GLN A CA 1
ATOM 1640 C C . GLN A 1 222 ? -19.250 -22.092 8.995 1.00 40.69 222 GLN A C 1
ATOM 1642 O O . GLN A 1 222 ? -18.750 -21.144 8.399 1.00 40.69 222 GLN A O 1
ATOM 1647 N N . VAL A 1 223 ? -18.514 -23.059 9.551 1.00 41.25 223 VAL A N 1
ATOM 1648 C CA . VAL A 1 223 ? -17.042 -23.049 9.610 1.00 41.25 223 VAL A CA 1
ATOM 1649 C C . VAL A 1 223 ? -16.411 -23.522 8.292 1.00 41.25 223 VAL A C 1
ATOM 1651 O O . VAL A 1 223 ? -15.299 -23.117 7.972 1.00 41.25 223 VAL A O 1
ATOM 1654 N N . PHE A 1 224 ? -17.129 -24.327 7.497 1.00 36.06 224 PHE A N 1
ATOM 1655 C CA . PHE A 1 224 ? -16.578 -25.016 6.317 1.00 36.06 224 PHE A CA 1
ATOM 1656 C C . PHE A 1 224 ? -17.254 -24.691 4.973 1.00 36.06 224 PHE A C 1
ATOM 1658 O O . PHE A 1 224 ? -17.043 -25.402 3.992 1.00 36.06 224 PHE A O 1
ATOM 1665 N N . LYS A 1 225 ? -18.045 -23.616 4.876 1.00 33.00 225 LYS A N 1
ATOM 1666 C CA . LYS A 1 225 ? -18.468 -23.073 3.574 1.00 33.00 225 LYS A CA 1
ATOM 1667 C C . LYS A 1 225 ? -17.623 -21.853 3.227 1.00 33.00 225 LYS A C 1
ATOM 1669 O O . LYS A 1 225 ? -18.048 -20.762 3.571 1.00 33.00 225 LYS A O 1
ATOM 1674 N N . PHE A 1 226 ? -16.477 -22.066 2.576 1.00 33.66 226 PHE A N 1
ATOM 1675 C CA . PHE A 1 226 ? -15.894 -21.273 1.478 1.00 33.66 226 PHE A CA 1
ATOM 1676 C C . PHE A 1 226 ? -14.694 -22.023 0.895 1.00 33.66 226 PHE A C 1
ATOM 1678 O O . PHE A 1 226 ? -13.821 -22.439 1.688 1.00 33.66 226 PHE A O 1
#

Foldseek 3Di:
DVVVVVPDDPVDDDDWFDDDDPWPADPPNQFQEEEEEEEQPLCVVVVVVLCRQQVDPPRNHAYEYEYEDAEPVSDPPVVVLVVCCVPSPNSYHYAYEHANCVVPPVDPGHYRDDDPVNCVVTPDDDDLRYEYEYGYDPVRCVVQPDDPPDDDDSHYDYGDPDPDTDPDPVVVVVVVVPDDPVVVVVVVVVVVVVVVVVVVVVVVVVVVVVVVCVVVVDDPVRVPDD

Sequence (226 aa):
MSEHLKGLSIGSDVDFKHIAPNVKIQYPFGKKTITMLVGGTGITPMIQALHAILGTASDTTQVTMIYGNKTQKDILCKELLDAWAANSGGRLKIVHVLSRAKDDASWKGETGHITKEILTTHAAPASDDTLVVVCGPPPMYNAFCGPRDEKELTVVVVVVVVFVVVIVAVVVIVVIGVIDVIAVAVIVAVVVIVVIGVAVIVVLIEKELTGILADMGYTAEQVFKF